Protein AF-A0A258AGY2-F1 (afdb_monomer)

Sequence (203 aa):
MNRKLSIAAITLGALAILGELCGILIPTVSWFFDNGRTFGWTSSILLIVGGILGLRFLPREIRWTPVTLQRFRRFRSIGRGWWSFRILLVLIALAMLDQALVGKRALLVRCDGKTYFPAFSQKRYQAQDFGLAGEQEANYRELKQRLSKEKRGFVWMPLVPWDPVLDTDSLQSITLEHRGGVWFKPGNAESYSGRAQKSYADL

pLDDT: mean 81.16, std 8.66, range [36.91, 95.94]

Foldseek 3Di:
DLLVVLVVLLVLLVVLVVLVVVQWAPLLSCVQPVVHDVSNNVVSVVSNVVSVVSVVPPDPDDPDDVVNVVVVVVCVVPVVNVVVVVVVVVVVVVVSCCLQAAEQFFCWDQFQNDIDGCSTGNDQDACVNRPHDDRDRHRLVVVQVVCVVVVRTHTHAHNHNHDPPDPDDPPPDQDWDDDPNFTHGVPDPDTDDDDDDDDPPDD

Mean predicted aligned error: 11.3 Å

Structure (mmCIF, N/CA/C/O backbone):
data_AF-A0A258AGY2-F1
#
_entry.id   AF-A0A258AGY2-F1
#
loop_
_atom_site.group_PDB
_atom_site.id
_atom_site.type_symbol
_atom_site.label_atom_id
_atom_site.label_alt_id
_atom_site.label_comp_id
_atom_site.label_asym_id
_atom_site.label_entity_id
_atom_site.label_seq_id
_atom_site.pdbx_PDB_ins_code
_atom_site.Cartn_x
_atom_site.Cartn_y
_atom_site.Cartn_z
_atom_site.occupancy
_atom_site.B_iso_or_equiv
_atom_site.auth_seq_id
_atom_site.auth_comp_id
_atom_site.auth_asym_id
_atom_site.auth_atom_id
_atom_site.pdbx_PDB_model_num
ATOM 1 N N . MET A 1 1 ? 10.434 -6.117 -26.932 1.00 62.94 1 MET A N 1
ATOM 2 C CA . MET A 1 1 ? 10.351 -5.435 -25.615 1.00 62.94 1 MET A CA 1
ATOM 3 C C . MET A 1 1 ? 9.215 -4.421 -25.568 1.00 62.94 1 MET A C 1
ATOM 5 O O . MET A 1 1 ? 8.432 -4.488 -24.635 1.00 62.94 1 MET A O 1
ATOM 9 N N . ASN A 1 2 ? 9.036 -3.598 -26.608 1.00 65.19 2 ASN A N 1
ATOM 10 C CA . ASN A 1 2 ? 7.897 -2.674 -26.737 1.00 65.19 2 ASN A CA 1
ATOM 11 C C . ASN A 1 2 ? 6.532 -3.342 -26.580 1.00 65.19 2 ASN A C 1
ATOM 13 O O . ASN A 1 2 ? 5.710 -2.859 -25.819 1.00 65.19 2 ASN A O 1
ATOM 17 N N . ARG A 1 3 ? 6.321 -4.521 -27.181 1.00 74.38 3 ARG A N 1
ATOM 18 C CA . ARG A 1 3 ? 5.065 -5.261 -26.979 1.00 74.38 3 ARG A CA 1
ATOM 19 C C . ARG A 1 3 ? 4.821 -5.661 -25.528 1.00 74.38 3 ARG A C 1
ATOM 21 O O . ARG A 1 3 ? 3.683 -5.630 -25.101 1.00 74.38 3 ARG A O 1
ATOM 28 N N . LYS A 1 4 ? 5.868 -5.992 -24.763 1.00 79.75 4 LYS A N 1
ATOM 29 C CA . LYS A 1 4 ? 5.726 -6.299 -23.330 1.00 79.75 4 LYS A CA 1
ATOM 30 C C . LYS A 1 4 ? 5.317 -5.054 -22.543 1.00 79.75 4 LYS A C 1
ATOM 32 O O . LYS A 1 4 ? 4.553 -5.177 -21.603 1.00 79.75 4 LYS A O 1
ATOM 37 N N . LEU A 1 5 ? 5.786 -3.879 -22.962 1.00 79.81 5 LEU A N 1
ATOM 38 C CA . LEU A 1 5 ? 5.451 -2.595 -22.350 1.00 79.81 5 LEU A CA 1
ATOM 39 C C . LEU A 1 5 ? 4.019 -2.159 -22.703 1.00 79.81 5 LEU A C 1
ATOM 41 O O . LEU A 1 5 ? 3.272 -1.761 -21.819 1.00 79.81 5 LEU A O 1
ATOM 45 N N . SER A 1 6 ? 3.593 -2.339 -23.957 1.00 78.81 6 SER A N 1
ATOM 46 C CA . SER A 1 6 ? 2.198 -2.130 -24.370 1.00 78.81 6 SER A CA 1
ATOM 47 C C . SER A 1 6 ? 1.243 -3.130 -23.713 1.00 78.81 6 SER A C 1
ATOM 49 O O . SER A 1 6 ? 0.182 -2.730 -23.254 1.00 78.81 6 SER A O 1
ATOM 51 N N . ILE A 1 7 ? 1.625 -4.409 -23.606 1.00 83.56 7 ILE A N 1
ATOM 52 C CA . ILE A 1 7 ? 0.855 -5.415 -22.859 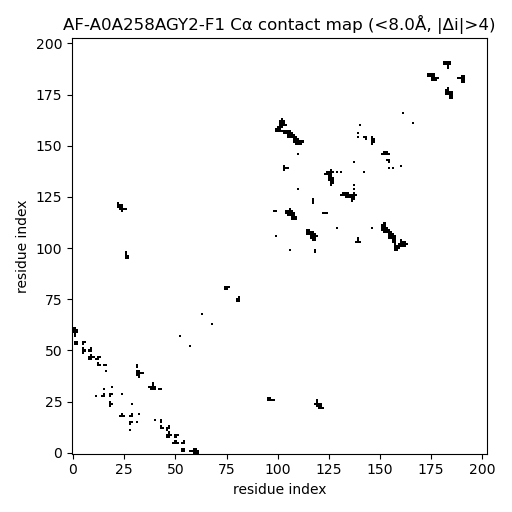1.00 83.56 7 ILE A CA 1
ATOM 53 C C . ILE A 1 7 ? 0.782 -5.017 -21.386 1.00 83.56 7 ILE A C 1
ATOM 55 O O . ILE A 1 7 ? -0.312 -5.019 -20.849 1.00 83.56 7 ILE A O 1
ATOM 59 N N . ALA A 1 8 ? 1.892 -4.603 -20.763 1.00 83.94 8 ALA A N 1
ATOM 60 C CA . ALA A 1 8 ? 1.902 -4.141 -19.375 1.00 83.94 8 ALA A CA 1
ATOM 61 C C . ALA A 1 8 ? 0.957 -2.947 -19.154 1.00 83.94 8 ALA A C 1
ATOM 63 O O . ALA A 1 8 ? 0.206 -2.936 -18.182 1.00 83.94 8 ALA A O 1
ATOM 64 N N . ALA A 1 9 ? 0.940 -1.978 -20.075 1.00 81.69 9 ALA A N 1
ATOM 65 C CA . ALA A 1 9 ? 0.031 -0.834 -20.023 1.00 81.69 9 ALA A CA 1
ATOM 66 C C . ALA A 1 9 ? -1.445 -1.249 -20.169 1.00 81.69 9 ALA A C 1
ATOM 68 O O . ALA A 1 9 ? -2.282 -0.802 -19.388 1.00 81.69 9 ALA A O 1
ATOM 69 N N . ILE A 1 10 ? -1.759 -2.149 -21.111 1.00 84.38 10 ILE A N 1
ATOM 70 C CA . ILE A 1 10 ? -3.119 -2.690 -21.281 1.00 84.38 10 ILE A CA 1
ATOM 71 C C . ILE A 1 10 ? -3.534 -3.481 -20.042 1.00 84.38 10 ILE A C 1
ATOM 73 O O . ILE A 1 10 ? -4.640 -3.293 -19.549 1.00 84.38 10 ILE A O 1
ATOM 77 N N . THR A 1 11 ? -2.658 -4.340 -19.513 1.00 84.31 11 THR A N 1
ATOM 78 C CA . THR A 1 11 ? -2.951 -5.112 -18.302 1.00 84.31 11 THR A CA 1
ATOM 79 C C . THR A 1 11 ? -3.154 -4.200 -17.106 1.00 84.31 11 THR A C 1
ATOM 81 O O . THR A 1 11 ? -4.063 -4.452 -16.334 1.00 84.31 11 THR A O 1
ATOM 84 N N . LEU A 1 12 ? -2.371 -3.124 -16.971 1.00 83.69 12 LEU A N 1
ATOM 85 C CA . LEU A 1 12 ? -2.517 -2.163 -15.880 1.00 83.69 12 LEU A CA 1
ATOM 86 C C . LEU A 1 12 ? -3.853 -1.412 -15.974 1.00 83.69 12 LEU A C 1
ATOM 88 O O . LEU A 1 12 ? -4.569 -1.334 -14.982 1.00 83.69 12 LEU A O 1
ATOM 92 N N . GLY A 1 13 ? -4.223 -0.925 -17.164 1.00 79.56 13 GLY A N 1
ATOM 93 C CA . GLY A 1 13 ? -5.512 -0.259 -17.381 1.00 79.56 13 GLY A CA 1
ATOM 94 C C . GLY A 1 13 ? -6.711 -1.199 -17.204 1.00 79.56 13 GLY A C 1
ATOM 95 O O . GLY A 1 13 ? -7.708 -0.824 -16.595 1.00 79.56 13 GLY A O 1
ATOM 96 N N . ALA A 1 14 ? -6.608 -2.448 -17.668 1.00 81.69 14 ALA A N 1
ATOM 97 C CA . ALA A 1 14 ? -7.645 -3.457 -17.462 1.00 81.69 14 ALA A CA 1
ATOM 98 C C . ALA A 1 14 ? -7.779 -3.843 -15.980 1.00 81.69 14 ALA A C 1
ATOM 100 O O . ALA A 1 14 ? -8.895 -3.951 -15.477 1.00 81.69 14 ALA A O 1
ATOM 101 N N . LEU A 1 15 ? -6.657 -4.001 -15.269 1.00 81.12 15 LEU A N 1
ATOM 102 C CA . LEU A 1 15 ? -6.640 -4.269 -13.830 1.00 81.12 15 LEU A CA 1
ATOM 103 C C . LEU A 1 15 ? -7.254 -3.105 -13.040 1.00 81.12 15 LEU A C 1
ATOM 105 O O . LEU A 1 15 ? -7.940 -3.350 -12.055 1.00 81.12 15 LEU A O 1
ATOM 109 N N . ALA A 1 16 ? -7.060 -1.861 -13.487 1.00 76.19 16 ALA A N 1
ATOM 110 C CA . ALA A 1 16 ? -7.667 -0.679 -12.878 1.00 76.19 16 ALA A CA 1
ATOM 111 C C . ALA A 1 16 ? -9.192 -0.686 -12.980 1.00 76.19 16 ALA A C 1
ATOM 113 O O . ALA A 1 16 ? -9.882 -0.522 -11.977 1.00 76.19 16 ALA A O 1
ATOM 114 N N . ILE A 1 17 ? -9.714 -0.963 -14.175 1.00 78.44 17 ILE A N 1
ATOM 115 C CA . ILE A 1 17 ? -11.158 -1.065 -14.409 1.00 78.44 17 ILE A CA 1
ATOM 116 C C . ILE A 1 17 ? -11.756 -2.245 -13.634 1.00 78.44 17 ILE A C 1
ATOM 118 O O . ILE A 1 17 ? -12.815 -2.110 -13.027 1.00 78.44 17 ILE A O 1
ATOM 122 N N . LEU A 1 18 ? -11.079 -3.396 -13.620 1.00 78.62 18 LEU A N 1
ATOM 123 C CA . LEU A 1 18 ? -11.523 -4.563 -12.854 1.00 78.62 18 LEU A CA 1
ATOM 124 C C . LEU A 1 18 ? -11.495 -4.309 -11.343 1.00 78.62 18 LEU A C 1
ATOM 126 O O . LEU A 1 18 ? -12.419 -4.723 -10.653 1.00 78.62 18 LEU A O 1
ATOM 130 N N . GLY A 1 19 ? -10.478 -3.610 -10.834 1.00 71.19 19 GLY A N 1
ATOM 131 C CA . GLY A 1 19 ? -10.385 -3.222 -9.425 1.00 71.19 19 GLY A CA 1
ATOM 132 C C . GLY A 1 19 ? -11.564 -2.353 -8.994 1.00 71.19 19 GLY A C 1
ATOM 133 O O . GLY A 1 19 ? -12.219 -2.665 -8.001 1.00 71.19 19 GLY A O 1
ATOM 134 N N . GLU A 1 20 ? -11.903 -1.341 -9.796 1.00 72.62 20 GLU A N 1
ATOM 135 C CA . GLU A 1 20 ? -13.078 -0.487 -9.582 1.00 72.62 20 GLU A CA 1
ATOM 136 C C . GLU A 1 20 ? -14.388 -1.296 -9.623 1.00 72.62 20 GLU A C 1
ATOM 138 O O . GLU A 1 20 ? -15.230 -1.174 -8.735 1.00 72.62 20 GLU A O 1
ATOM 143 N N . LEU A 1 21 ? -14.563 -2.173 -10.620 1.00 71.06 21 LEU A N 1
ATOM 144 C CA . LEU A 1 21 ? -15.780 -2.986 -10.763 1.00 71.06 21 LEU A CA 1
ATOM 145 C C . LEU A 1 21 ? -15.951 -4.010 -9.634 1.00 71.06 21 LEU A C 1
ATOM 147 O O . LEU A 1 21 ? -17.074 -4.280 -9.211 1.00 71.06 21 LEU A O 1
ATOM 151 N N . CYS A 1 22 ? -14.852 -4.573 -9.132 1.00 67.88 22 CYS A N 1
ATOM 152 C CA . CYS A 1 22 ? -14.864 -5.480 -7.988 1.00 67.88 22 CYS A CA 1
ATOM 153 C C . CYS A 1 22 ? -14.905 -4.743 -6.637 1.00 67.88 22 CYS A C 1
ATOM 155 O O . CYS A 1 22 ? -15.064 -5.396 -5.606 1.00 67.88 22 CYS A O 1
ATOM 157 N N . GLY A 1 23 ? -14.771 -3.410 -6.617 1.00 64.69 23 GLY A N 1
ATOM 158 C CA . GLY A 1 23 ? -14.705 -2.603 -5.394 1.00 64.69 23 GLY A CA 1
ATOM 159 C C . GLY A 1 23 ? -13.440 -2.843 -4.560 1.00 64.69 23 GLY A C 1
ATOM 160 O O . GLY A 1 23 ? -13.441 -2.572 -3.355 1.00 64.69 23 GLY A O 1
ATOM 161 N N . ILE A 1 24 ? -12.384 -3.372 -5.188 1.00 69.25 24 ILE A N 1
ATOM 162 C CA . ILE A 1 24 ? -11.113 -3.713 -4.548 1.00 69.25 24 ILE A CA 1
ATOM 163 C C . ILE A 1 24 ? -10.117 -2.570 -4.791 1.00 69.25 24 ILE A C 1
ATOM 165 O O . ILE A 1 24 ? -9.687 -2.345 -5.922 1.00 69.25 24 ILE A O 1
ATOM 169 N N . LEU A 1 25 ? -9.698 -1.873 -3.731 1.00 65.56 25 LEU A N 1
ATOM 170 C CA . LEU A 1 25 ? -8.524 -1.001 -3.772 1.00 65.56 25 LEU A CA 1
ATOM 171 C C . LEU A 1 25 ? -7.267 -1.857 -3.845 1.00 65.56 25 LEU A C 1
ATOM 173 O O . LEU A 1 25 ? -6.819 -2.425 -2.850 1.00 65.56 25 LEU A O 1
ATOM 177 N N . ILE A 1 26 ? -6.662 -1.896 -5.025 1.00 68.00 26 ILE A N 1
ATOM 178 C CA . ILE A 1 26 ? -5.259 -2.268 -5.162 1.00 68.00 26 ILE A CA 1
ATOM 179 C C . ILE A 1 26 ? -4.449 -0.977 -4.959 1.00 68.00 26 ILE A C 1
ATOM 181 O O . ILE A 1 26 ? -4.628 -0.068 -5.769 1.00 68.00 26 ILE A O 1
ATOM 185 N N . PRO A 1 27 ? -3.548 -0.889 -3.961 1.00 64.38 27 PRO A N 1
ATOM 186 C CA . PRO A 1 27 ? -2.922 0.373 -3.531 1.00 64.38 27 PRO A CA 1
ATOM 187 C C . PRO A 1 27 ? -2.300 1.207 -4.659 1.00 64.38 27 PRO A C 1
ATOM 189 O O . PRO A 1 27 ? -2.444 2.421 -4.726 1.00 64.38 27 PRO A O 1
ATOM 192 N N . THR A 1 28 ? -1.637 0.548 -5.611 1.00 67.31 28 THR A N 1
ATOM 193 C CA . THR A 1 28 ? -0.970 1.225 -6.735 1.00 67.31 28 THR A CA 1
ATOM 194 C C . THR A 1 28 ? -1.937 1.676 -7.835 1.00 67.31 28 THR A C 1
ATOM 196 O O . THR A 1 28 ? -1.627 2.571 -8.616 1.00 67.31 28 THR A O 1
ATOM 199 N N . VAL A 1 29 ? -3.096 1.030 -7.947 1.00 68.06 29 VAL A N 1
ATOM 200 C CA . VAL A 1 29 ? -4.015 1.201 -9.080 1.00 68.06 29 VAL A CA 1
ATOM 201 C C . VAL A 1 29 ? -5.229 2.047 -8.697 1.00 68.06 29 VAL A C 1
ATOM 203 O O . VAL A 1 29 ? -5.801 2.728 -9.546 1.00 68.06 29 VAL A O 1
ATOM 206 N N . SER A 1 30 ? -5.579 2.083 -7.411 1.00 68.19 30 SER A N 1
ATOM 207 C CA . SER A 1 30 ? -6.652 2.920 -6.872 1.00 68.19 30 SER A CA 1
ATOM 208 C C . SER A 1 30 ? -6.377 4.415 -6.997 1.00 68.19 30 SER A C 1
ATOM 210 O O . SER A 1 30 ? -7.330 5.181 -7.085 1.00 68.19 30 SER A O 1
ATOM 212 N N . TRP A 1 31 ? -5.109 4.833 -7.111 1.00 70.12 31 TRP A N 1
ATOM 213 C CA . TRP A 1 31 ? -4.733 6.244 -7.271 1.00 70.12 31 TRP A CA 1
ATOM 214 C C . TRP A 1 31 ? -5.461 6.938 -8.438 1.00 70.12 31 TRP A C 1
ATOM 216 O O . TRP A 1 31 ? -5.805 8.121 -8.358 1.00 70.12 31 TRP A O 1
ATOM 226 N N . PHE A 1 32 ? -5.757 6.193 -9.513 1.00 69.06 32 PHE A N 1
ATOM 227 C CA . PHE A 1 32 ? -6.538 6.697 -10.645 1.00 69.06 32 PHE A CA 1
ATOM 228 C C . PHE A 1 32 ? -7.964 7.098 -10.247 1.00 69.06 32 PHE A C 1
ATOM 230 O O . PHE A 1 32 ? -8.496 8.069 -10.777 1.00 69.06 32 PHE A O 1
ATOM 237 N N . PHE A 1 33 ? -8.575 6.380 -9.310 1.00 75.00 33 PHE A N 1
ATOM 238 C CA . PHE A 1 33 ? -9.961 6.583 -8.891 1.00 75.00 33 PHE A CA 1
ATOM 239 C C . PHE A 1 33 ? -10.088 7.426 -7.614 1.00 75.00 33 PHE A C 1
ATOM 241 O O . PHE A 1 33 ? -11.124 8.064 -7.428 1.00 75.00 33 PHE A O 1
ATOM 248 N N . ASP A 1 34 ? -9.030 7.537 -6.802 1.00 71.00 34 ASP A N 1
ATOM 249 C CA . ASP A 1 34 ? -8.989 8.417 -5.620 1.00 71.00 34 ASP A CA 1
ATOM 250 C C . ASP A 1 34 ? -9.156 9.903 -5.985 1.00 71.00 34 ASP A C 1
ATOM 252 O O . ASP A 1 34 ? -9.773 10.667 -5.246 1.00 71.00 34 ASP A O 1
ATOM 256 N N . ASN A 1 35 ? -8.661 10.312 -7.159 1.00 76.06 35 ASN A N 1
ATOM 257 C CA . ASN A 1 35 ? -8.792 11.682 -7.675 1.00 76.06 35 ASN A CA 1
ATOM 258 C C . ASN A 1 35 ? -10.164 11.972 -8.317 1.00 76.06 35 AS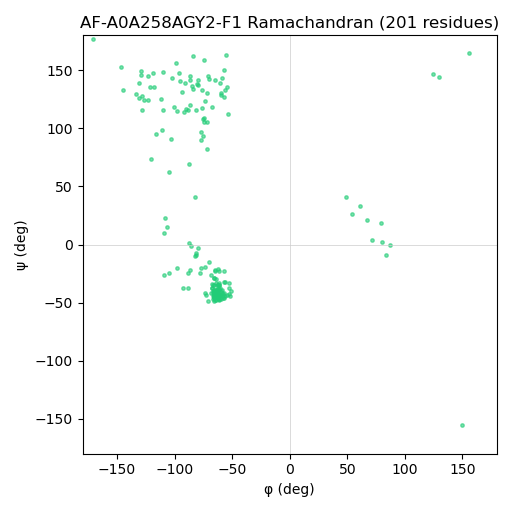N A C 1
ATOM 260 O O . ASN A 1 35 ? -10.425 13.093 -8.752 1.00 76.06 35 ASN A O 1
ATOM 264 N N . GLY A 1 36 ? -11.043 10.971 -8.393 1.00 78.56 36 GLY A N 1
ATOM 265 C CA . GLY A 1 36 ? -12.392 11.101 -8.928 1.00 78.56 36 GLY A CA 1
ATOM 266 C C . GLY A 1 36 ? -12.723 10.036 -9.967 1.00 78.56 36 GLY A C 1
ATOM 267 O O . GLY A 1 36 ? -11.907 9.653 -10.806 1.00 78.56 36 GLY A O 1
ATOM 268 N N . ARG A 1 37 ? -13.984 9.594 -9.954 1.00 80.00 37 ARG A N 1
ATOM 269 C CA . ARG A 1 37 ? -14.471 8.504 -10.808 1.00 80.00 37 ARG A CA 1
ATOM 270 C C . ARG A 1 37 ? -14.277 8.798 -12.298 1.00 80.00 37 ARG A C 1
ATOM 272 O O . ARG A 1 37 ? -13.777 7.957 -13.034 1.00 80.00 37 ARG A O 1
ATOM 279 N N . THR A 1 38 ? -14.618 10.001 -12.753 1.00 82.69 38 THR A N 1
ATOM 280 C CA . THR A 1 38 ? -14.459 10.405 -14.162 1.00 82.69 38 THR A CA 1
ATOM 281 C C . THR A 1 38 ? -12.993 10.404 -14.598 1.00 82.69 38 THR A C 1
ATOM 283 O O . THR A 1 38 ? -12.675 9.930 -15.690 1.00 82.69 38 THR A O 1
ATOM 286 N N . PHE A 1 39 ? -12.089 10.863 -13.731 1.00 85.12 39 PHE A N 1
ATOM 287 C CA . PHE A 1 39 ? -10.650 10.861 -13.983 1.00 85.12 39 PHE A CA 1
ATOM 288 C C . PHE A 1 39 ? -10.091 9.433 -14.077 1.00 85.12 39 PHE A C 1
ATOM 290 O O . PHE A 1 39 ? -9.363 9.111 -15.018 1.00 85.12 39 PHE A O 1
ATOM 297 N N . GLY A 1 40 ? -10.494 8.541 -13.171 1.00 83.81 40 GLY A N 1
ATOM 298 C CA . GLY A 1 40 ? -10.052 7.146 -13.191 1.00 83.81 40 GLY A CA 1
ATOM 299 C C . GLY A 1 40 ? -10.488 6.389 -14.444 1.00 83.81 40 GLY A C 1
ATOM 300 O O . GLY A 1 40 ? -9.681 5.704 -15.076 1.00 83.81 40 GLY A O 1
ATOM 301 N N . TRP A 1 41 ? -11.735 6.581 -14.879 1.00 84.19 41 TRP A N 1
ATOM 302 C CA . TRP A 1 41 ? -12.236 5.971 -16.114 1.00 84.19 41 TRP A CA 1
ATOM 303 C C . TRP A 1 41 ? -11.538 6.522 -17.361 1.00 84.19 41 TRP A C 1
ATOM 305 O O . TRP A 1 41 ? -11.089 5.750 -18.208 1.00 84.19 41 TRP A O 1
ATOM 315 N N . THR A 1 42 ? -11.404 7.845 -17.471 1.00 87.81 42 THR A N 1
ATOM 316 C CA . THR A 1 42 ? -10.767 8.488 -18.635 1.00 87.81 42 THR A CA 1
ATOM 317 C C . THR A 1 42 ? -9.295 8.107 -18.778 1.00 87.81 42 THR A C 1
ATOM 319 O O . THR A 1 42 ? -8.866 7.735 -19.870 1.00 87.81 42 THR A O 1
ATOM 322 N N . SER A 1 43 ? -8.532 8.118 -17.685 1.00 85.62 43 SER A N 1
ATOM 323 C CA . SER A 1 43 ? -7.123 7.701 -17.671 1.00 85.62 43 SER A CA 1
ATOM 324 C C . SER A 1 43 ? -6.938 6.206 -17.965 1.00 85.62 43 SER A C 1
ATOM 326 O O . SER A 1 43 ? -6.058 5.846 -18.749 1.00 85.62 43 SER A O 1
ATOM 328 N N . SER A 1 44 ? -7.795 5.335 -17.419 1.00 84.88 44 SER A N 1
ATOM 329 C CA . SER A 1 44 ? -7.743 3.887 -17.675 1.00 84.88 44 SER A CA 1
ATOM 330 C C . SER A 1 44 ? -8.055 3.550 -19.134 1.00 84.88 44 SER A C 1
ATOM 332 O O . SER A 1 44 ? -7.344 2.758 -19.758 1.00 84.88 44 SER A O 1
ATOM 334 N N . ILE A 1 45 ? -9.075 4.191 -19.716 1.00 89.12 45 ILE A N 1
ATOM 335 C CA . ILE A 1 45 ? -9.408 4.040 -21.139 1.00 89.12 45 IL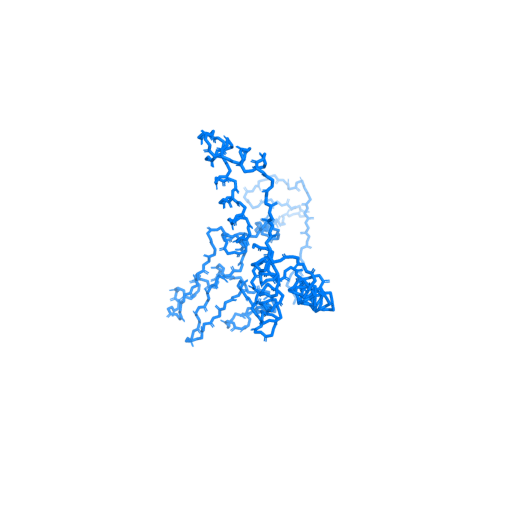E A CA 1
ATOM 336 C C . ILE A 1 45 ? -8.259 4.563 -22.006 1.00 89.12 45 ILE A C 1
ATOM 338 O O . ILE A 1 45 ? -7.855 3.888 -22.951 1.00 89.12 45 ILE A O 1
ATOM 342 N N . LEU A 1 46 ? -7.682 5.717 -21.663 1.00 91.38 46 LEU A N 1
ATOM 343 C CA . LEU A 1 46 ? -6.544 6.290 -22.382 1.00 91.38 46 LEU A CA 1
ATOM 344 C C . LEU A 1 46 ? -5.316 5.368 -22.349 1.00 91.38 46 LEU A C 1
ATOM 346 O O . LEU A 1 46 ? -4.657 5.198 -23.375 1.00 91.38 46 LEU A O 1
ATOM 350 N N . LEU A 1 47 ? -5.043 4.710 -21.219 1.00 87.62 47 LEU A N 1
ATOM 351 C CA . LEU A 1 47 ? -3.979 3.709 -21.095 1.00 87.62 47 LEU A CA 1
ATOM 352 C C . LEU A 1 47 ? -4.218 2.486 -21.984 1.00 87.62 47 LEU A C 1
ATOM 354 O O . LEU A 1 47 ? -3.296 2.033 -22.665 1.00 87.62 47 LEU A O 1
ATOM 358 N N . ILE A 1 48 ? -5.445 1.963 -22.015 1.00 87.88 48 ILE A N 1
ATOM 359 C CA . ILE A 1 48 ? -5.800 0.810 -22.852 1.00 87.88 48 ILE A CA 1
ATOM 360 C C . ILE A 1 48 ? -5.701 1.179 -24.334 1.00 87.88 48 ILE A C 1
ATOM 362 O O . ILE A 1 48 ? -5.050 0.470 -25.101 1.00 87.88 48 ILE A O 1
ATOM 366 N N . VAL A 1 49 ? -6.291 2.306 -24.738 1.00 90.12 49 VAL A N 1
ATOM 367 C CA . VAL A 1 49 ? -6.263 2.791 -26.125 1.00 90.12 49 VAL A CA 1
ATOM 368 C C . VAL A 1 49 ? -4.830 3.084 -26.564 1.00 90.12 49 VAL A C 1
ATOM 370 O O . VAL A 1 49 ? -4.410 2.618 -27.621 1.00 90.12 49 VAL A O 1
ATOM 373 N N . GLY A 1 50 ? -4.042 3.770 -25.733 1.00 86.31 50 GLY A N 1
ATOM 374 C CA . GLY A 1 50 ? -2.622 4.022 -25.980 1.00 86.31 50 GLY A CA 1
ATOM 375 C C . GLY A 1 50 ? -1.799 2.734 -26.064 1.00 86.31 50 GLY A C 1
ATOM 376 O O . GLY A 1 50 ? -0.935 2.605 -26.930 1.00 86.31 50 GLY A O 1
ATOM 377 N N . GLY A 1 51 ? -2.104 1.736 -25.232 1.00 83.62 51 GLY A N 1
ATOM 378 C CA . GLY A 1 51 ? -1.487 0.414 -25.287 1.00 83.62 51 GLY A CA 1
ATOM 379 C C . GLY A 1 51 ? -1.820 -0.353 -26.572 1.00 83.62 51 GLY A C 1
ATOM 380 O O . GLY A 1 51 ? -0.919 -0.909 -27.203 1.00 83.62 51 GLY A O 1
ATOM 381 N N . ILE A 1 52 ? -3.083 -0.338 -27.012 1.00 86.19 52 ILE A N 1
ATOM 382 C CA . ILE A 1 52 ? -3.537 -0.964 -28.267 1.00 86.19 52 ILE A CA 1
ATOM 383 C C . ILE A 1 52 ? -2.916 -0.259 -29.478 1.00 86.19 52 ILE A C 1
ATOM 385 O O . ILE A 1 52 ? -2.384 -0.917 -30.376 1.00 86.19 52 ILE A O 1
ATOM 389 N N . LEU A 1 53 ? -2.920 1.077 -29.488 1.00 86.44 53 LEU A N 1
ATOM 390 C CA . LEU A 1 53 ? -2.235 1.877 -30.503 1.00 86.44 53 LEU A CA 1
ATOM 391 C C . LEU A 1 53 ? -0.738 1.577 -30.511 1.00 86.44 53 LEU A C 1
ATOM 393 O O . LEU A 1 53 ? -0.159 1.404 -31.579 1.00 86.44 53 LEU A O 1
ATOM 397 N N . GLY A 1 54 ? -0.121 1.409 -29.343 1.00 80.31 54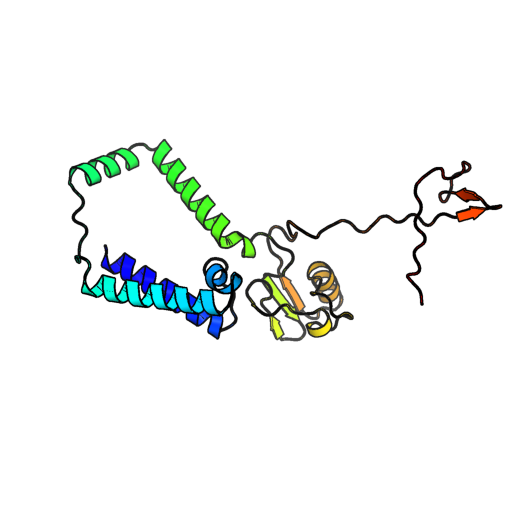 GLY A N 1
ATOM 398 C CA . GLY A 1 54 ? 1.274 1.006 -29.231 1.00 80.31 54 GLY A CA 1
ATOM 399 C C . GLY A 1 54 ? 1.546 -0.381 -29.811 1.00 80.31 54 GLY A C 1
ATOM 400 O O . GLY A 1 54 ? 2.537 -0.565 -30.509 1.00 80.31 54 GLY A O 1
ATOM 401 N N . LEU A 1 55 ? 0.645 -1.351 -29.641 1.00 82.56 55 LEU A N 1
ATOM 402 C CA . LEU A 1 55 ? 0.782 -2.655 -30.302 1.00 82.56 55 LEU A CA 1
ATOM 403 C C . LEU A 1 55 ? 0.716 -2.560 -31.834 1.00 82.56 55 LEU A C 1
ATOM 405 O O . LEU A 1 55 ? 1.329 -3.393 -32.512 1.00 82.56 55 LEU A O 1
ATOM 409 N N . ARG A 1 56 ? -0.023 -1.574 -32.358 1.00 82.06 56 ARG A N 1
ATOM 410 C CA . ARG A 1 56 ? -0.251 -1.369 -33.793 1.00 82.06 56 ARG A CA 1
ATOM 411 C C . ARG A 1 56 ? 0.820 -0.503 -34.461 1.00 82.06 56 ARG A C 1
ATOM 413 O O . ARG A 1 56 ? 1.197 -0.802 -35.588 1.00 82.06 56 ARG A O 1
ATOM 420 N N . PHE A 1 57 ? 1.314 0.526 -33.776 1.00 80.06 57 PHE A N 1
ATOM 421 C CA . PHE A 1 57 ? 2.214 1.536 -34.339 1.00 80.06 57 PHE A CA 1
ATOM 422 C C . PHE A 1 57 ? 3.660 1.459 -33.827 1.00 80.06 57 PHE A C 1
ATOM 424 O O . PHE A 1 57 ? 4.561 1.865 -34.559 1.00 80.06 57 PHE A O 1
ATOM 431 N N . LEU A 1 58 ? 3.937 0.938 -32.620 1.00 76.00 58 LEU A N 1
ATOM 432 C CA . LEU A 1 58 ? 5.323 0.871 -32.133 1.00 76.00 58 LEU A CA 1
ATOM 433 C C . LEU A 1 58 ? 6.088 -0.318 -32.746 1.00 76.00 58 LEU A C 1
ATOM 435 O O . LEU A 1 58 ? 5.559 -1.432 -32.846 1.00 76.00 58 LEU A O 1
ATOM 439 N N . PRO A 1 59 ? 7.381 -0.132 -33.079 1.00 71.62 59 PRO A N 1
ATOM 440 C CA . PRO A 1 59 ? 8.218 -1.203 -33.602 1.00 71.62 59 PRO A CA 1
ATOM 441 C C . PRO A 1 59 ? 8.335 -2.353 -32.592 1.00 71.62 59 PRO A C 1
ATOM 443 O O . PRO A 1 59 ? 8.495 -2.146 -31.387 1.00 71.62 59 PRO A O 1
ATOM 446 N N . ARG A 1 60 ? 8.270 -3.595 -33.090 1.00 64.69 60 ARG A N 1
ATOM 447 C CA . ARG A 1 60 ? 8.221 -4.838 -32.287 1.00 64.69 60 ARG A CA 1
ATOM 448 C C . ARG A 1 60 ? 9.409 -4.985 -31.320 1.00 64.69 60 ARG A C 1
ATOM 450 O O . ARG A 1 60 ? 9.259 -5.513 -30.208 1.00 64.69 60 ARG A O 1
ATOM 457 N N . GLU A 1 61 ? 10.576 -4.478 -31.711 1.00 67.88 61 GLU A N 1
ATOM 458 C CA . GLU A 1 61 ? 11.844 -4.658 -31.008 1.00 67.88 61 GLU A CA 1
ATOM 459 C C . GLU A 1 61 ? 12.573 -3.327 -30.814 1.00 67.88 61 GLU A C 1
ATOM 461 O O . GLU A 1 61 ? 12.839 -2.605 -31.771 1.00 67.88 61 GLU A O 1
ATOM 466 N N . ILE A 1 62 ? 12.925 -3.021 -29.560 1.00 69.56 62 ILE A N 1
ATOM 467 C CA . ILE A 1 62 ? 13.907 -1.974 -29.264 1.00 69.56 62 ILE A CA 1
ATOM 468 C C . ILE A 1 62 ? 15.260 -2.574 -29.620 1.00 69.56 62 ILE A C 1
ATOM 470 O O . ILE A 1 62 ? 15.771 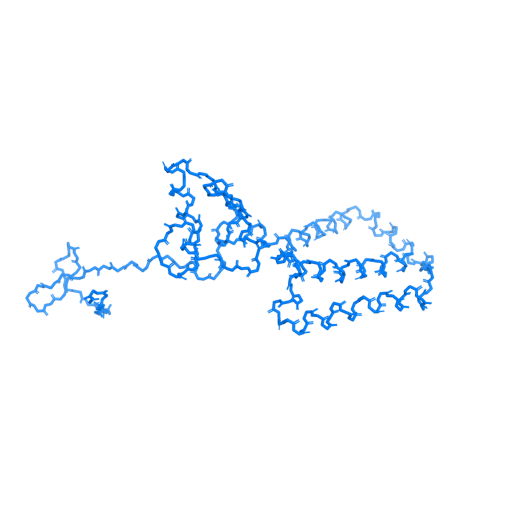-3.426 -28.888 1.00 69.56 62 ILE A O 1
ATOM 474 N N . ARG A 1 63 ? 15.836 -2.141 -30.739 1.00 75.88 63 ARG A N 1
ATOM 475 C CA . ARG A 1 63 ? 17.244 -2.400 -31.032 1.00 75.88 63 ARG A CA 1
ATOM 476 C C . ARG A 1 63 ? 18.071 -1.463 -30.165 1.00 75.88 63 ARG A C 1
ATOM 478 O O . ARG A 1 63 ? 18.294 -0.310 -30.518 1.00 75.88 63 ARG A O 1
ATOM 485 N N . TRP A 1 64 ? 18.476 -1.945 -28.995 1.00 79.56 64 TRP A N 1
ATOM 486 C CA . TRP A 1 64 ? 19.435 -1.215 -28.176 1.00 79.56 64 TRP A CA 1
ATOM 487 C C . TRP A 1 64 ? 20.718 -1.036 -28.968 1.00 79.56 64 TRP A C 1
ATOM 489 O O . TRP A 1 64 ? 21.256 -2.001 -29.513 1.00 79.56 64 TRP A O 1
ATOM 499 N N . THR A 1 65 ? 21.221 0.193 -29.016 1.00 86.88 65 THR A N 1
ATOM 500 C CA . THR A 1 65 ? 22.530 0.439 -29.609 1.00 86.88 65 THR A CA 1
ATOM 501 C C . THR A 1 65 ? 23.586 -0.377 -28.854 1.00 86.88 65 THR A C 1
ATOM 503 O O . THR A 1 65 ? 23.492 -0.521 -27.626 1.00 86.88 65 THR A O 1
ATOM 506 N N . PRO A 1 66 ? 24.606 -0.914 -29.547 1.00 88.81 66 PRO A N 1
ATOM 507 C CA . PRO A 1 66 ? 25.644 -1.734 -28.914 1.00 88.81 66 PRO A CA 1
ATOM 508 C C . PRO A 1 66 ? 26.338 -0.988 -27.763 1.00 88.81 66 PRO A C 1
ATOM 510 O O . PRO A 1 66 ? 26.657 -1.582 -26.733 1.00 88.81 66 PRO A O 1
ATOM 513 N N . VAL A 1 67 ? 26.452 0.338 -27.881 1.00 89.75 67 VAL A N 1
ATOM 514 C CA . VAL A 1 67 ? 26.970 1.231 -26.837 1.00 89.75 67 VAL A CA 1
ATOM 515 C C . VAL A 1 67 ? 26.109 1.192 -25.567 1.00 89.75 67 VAL A C 1
ATOM 517 O O . VAL A 1 67 ? 26.644 1.098 -24.463 1.00 89.75 67 VAL A O 1
ATOM 520 N N . THR A 1 68 ? 24.778 1.219 -25.687 1.00 88.38 68 THR A N 1
ATOM 521 C CA . THR A 1 68 ? 23.869 1.160 -24.527 1.00 88.38 68 THR A CA 1
ATOM 522 C C . THR A 1 68 ? 23.956 -0.189 -23.812 1.00 88.38 68 THR A C 1
ATOM 524 O O . THR A 1 68 ? 24.030 -0.241 -22.584 1.00 88.38 68 THR A O 1
ATOM 527 N N . LEU A 1 69 ? 24.034 -1.285 -24.572 1.00 88.06 69 LEU A N 1
ATOM 528 C CA . LEU A 1 69 ? 24.247 -2.630 -24.026 1.00 88.06 69 LEU A CA 1
ATOM 529 C C . LEU A 1 69 ? 25.575 -2.734 -23.269 1.00 88.06 69 LEU A C 1
ATOM 531 O O . LEU A 1 69 ? 25.618 -3.291 -22.171 1.00 88.06 69 LEU A O 1
ATOM 535 N N . GLN A 1 70 ? 26.650 -2.169 -23.818 1.00 90.44 70 GLN A N 1
ATOM 536 C CA . GLN A 1 70 ? 27.961 -2.165 -23.172 1.00 90.44 70 GLN A CA 1
ATOM 537 C C . GLN A 1 70 ? 27.957 -1.341 -21.877 1.00 90.44 70 GLN A C 1
ATOM 539 O O . GLN A 1 70 ? 28.497 -1.789 -20.865 1.00 90.44 70 GLN A O 1
ATOM 544 N N . ARG A 1 71 ? 27.281 -0.184 -21.865 1.00 90.12 71 ARG A N 1
ATOM 545 C CA . ARG A 1 71 ? 27.084 0.629 -20.653 1.00 90.12 71 ARG A CA 1
ATOM 546 C C . ARG A 1 71 ? 26.307 -0.127 -19.578 1.00 90.12 71 ARG A C 1
ATOM 548 O O . ARG A 1 71 ? 26.718 -0.112 -18.422 1.00 90.12 71 ARG A O 1
ATOM 555 N N . PHE A 1 72 ? 25.244 -0.842 -19.945 1.00 87.50 72 PHE A N 1
ATOM 556 C CA . PHE A 1 72 ? 24.469 -1.639 -18.991 1.00 87.50 72 PHE A CA 1
ATOM 557 C C . PHE A 1 72 ? 25.271 -2.819 -18.424 1.00 87.50 72 PHE A C 1
ATOM 559 O O . PHE A 1 72 ? 25.228 -3.085 -17.223 1.00 87.50 72 PHE A O 1
ATOM 566 N N . ARG A 1 73 ? 26.067 -3.499 -19.262 1.00 88.75 73 ARG A N 1
ATOM 567 C CA . ARG A 1 73 ? 27.003 -4.538 -18.798 1.00 88.75 73 ARG A CA 1
ATOM 568 C C . ARG A 1 73 ? 28.025 -3.964 -17.816 1.00 88.75 73 ARG A C 1
ATOM 570 O O . ARG A 1 73 ? 28.242 -4.565 -16.769 1.00 88.75 73 ARG A O 1
ATOM 577 N N . ARG A 1 74 ? 28.579 -2.780 -18.110 1.00 88.62 74 ARG A N 1
ATOM 578 C CA . ARG A 1 74 ? 29.506 -2.070 -17.215 1.00 88.62 74 ARG A CA 1
ATOM 579 C C . ARG A 1 74 ? 28.838 -1.664 -15.899 1.00 88.62 74 ARG A C 1
ATOM 581 O O . ARG A 1 74 ? 29.438 -1.816 -14.843 1.00 88.62 74 ARG A O 1
ATOM 588 N N . PHE A 1 75 ? 27.586 -1.214 -15.939 1.00 89.69 75 PHE A N 1
ATOM 589 C CA . PHE A 1 75 ? 26.807 -0.923 -14.735 1.00 89.69 75 PHE A CA 1
ATOM 590 C C . PHE A 1 75 ? 26.620 -2.175 -13.869 1.00 89.69 75 PHE A C 1
ATOM 592 O O . PHE A 1 75 ? 26.899 -2.148 -12.674 1.00 89.69 75 PHE A O 1
ATOM 599 N N . ARG A 1 76 ? 26.241 -3.304 -14.480 1.00 87.50 76 ARG A N 1
ATOM 600 C CA . ARG A 1 76 ? 26.071 -4.581 -13.773 1.00 87.50 76 ARG A CA 1
ATOM 601 C C . ARG A 1 76 ? 27.389 -5.143 -13.225 1.00 87.50 76 ARG A C 1
ATOM 603 O O . ARG A 1 76 ? 27.359 -5.827 -12.207 1.00 87.50 76 ARG A O 1
ATOM 610 N N . SER A 1 77 ? 28.530 -4.855 -13.860 1.00 90.50 77 SER A N 1
ATOM 611 C CA . SER A 1 77 ? 29.848 -5.251 -13.340 1.00 90.50 77 SER A CA 1
ATOM 612 C C . SER A 1 77 ? 30.303 -4.426 -12.133 1.00 90.50 77 SER A C 1
ATOM 614 O O . SER A 1 77 ? 31.157 -4.880 -11.378 1.00 90.50 77 SER A O 1
ATOM 616 N N . ILE A 1 78 ? 29.733 -3.235 -11.907 1.00 91.31 78 ILE A N 1
ATOM 617 C CA . ILE A 1 78 ? 29.986 -2.463 -10.685 1.00 91.31 78 ILE A CA 1
ATOM 618 C C . ILE A 1 78 ? 29.162 -3.103 -9.562 1.00 91.31 78 ILE A C 1
ATOM 620 O O . ILE A 1 78 ? 28.011 -2.737 -9.327 1.00 91.31 78 ILE A O 1
ATOM 624 N N . GLY A 1 79 ? 29.754 -4.077 -8.864 1.00 87.75 79 GLY A N 1
ATOM 625 C CA . GLY A 1 79 ? 29.053 -4.890 -7.863 1.00 87.75 79 GLY A CA 1
ATOM 626 C C . GLY A 1 79 ? 28.311 -4.063 -6.806 1.00 87.75 79 GLY A C 1
ATOM 627 O O . GLY A 1 79 ? 27.139 -4.320 -6.542 1.00 87.75 79 GLY A O 1
ATOM 628 N N . ARG A 1 80 ? 28.949 -3.013 -6.265 1.00 89.81 80 ARG A N 1
ATOM 629 C CA . ARG A 1 80 ? 28.332 -2.115 -5.268 1.00 89.81 80 ARG A CA 1
ATOM 630 C C . ARG A 1 80 ? 27.138 -1.338 -5.840 1.00 89.81 80 ARG A C 1
ATOM 632 O O . ARG A 1 80 ? 26.098 -1.268 -5.198 1.00 89.81 80 ARG A O 1
ATOM 639 N N . GLY A 1 81 ? 27.254 -0.834 -7.070 1.00 89.38 81 GLY A N 1
ATOM 640 C CA . GLY A 1 81 ? 26.182 -0.097 -7.748 1.00 89.38 81 GLY A CA 1
ATOM 641 C C . GLY A 1 81 ? 24.981 -0.978 -8.095 1.00 89.38 81 GLY A C 1
ATOM 642 O O . GLY A 1 81 ? 23.836 -0.560 -7.941 1.00 89.38 81 GLY A O 1
ATOM 643 N N . TRP A 1 82 ? 25.226 -2.230 -8.487 1.00 92.00 82 TRP A N 1
ATOM 644 C CA . TRP A 1 82 ? 24.163 -3.197 -8.759 1.00 92.00 82 TRP A CA 1
ATOM 645 C C . TRP A 1 82 ? 23.385 -3.594 -7.496 1.00 92.00 82 TRP A C 1
ATOM 647 O O . TRP A 1 82 ? 22.161 -3.732 -7.545 1.00 92.00 82 TRP A O 1
ATOM 657 N N . TRP A 1 83 ? 24.067 -3.729 -6.353 1.00 94.50 83 TRP A N 1
ATOM 658 C CA . TRP A 1 83 ? 23.409 -3.952 -5.062 1.00 94.50 83 TRP A CA 1
ATOM 659 C C . TRP A 1 83 ? 22.573 -2.750 -4.624 1.00 94.50 83 TRP A C 1
ATOM 661 O O . TRP A 1 83 ? 21.412 -2.938 -4.267 1.00 94.50 83 TRP A O 1
ATOM 671 N N . SER A 1 84 ? 23.099 -1.525 -4.730 1.00 94.31 84 SER A N 1
ATOM 672 C CA . SER A 1 84 ? 22.327 -0.310 -4.431 1.00 94.31 84 SER A CA 1
ATOM 673 C C . SER A 1 84 ? 21.082 -0.193 -5.309 1.00 94.31 84 SER A C 1
ATOM 675 O O . SER A 1 84 ? 20.006 0.107 -4.803 1.00 94.31 84 SER A O 1
ATOM 677 N N . PHE A 1 85 ? 21.193 -0.499 -6.605 1.00 93.94 85 PHE A N 1
ATOM 678 C CA . PHE A 1 85 ? 20.045 -0.515 -7.511 1.00 93.94 85 PHE A CA 1
ATOM 679 C C . PHE A 1 85 ? 18.980 -1.532 -7.088 1.00 93.94 85 PHE A C 1
ATOM 681 O O . PHE A 1 85 ? 17.794 -1.213 -7.088 1.00 93.94 85 PHE A O 1
ATOM 688 N N . ARG A 1 86 ? 19.387 -2.744 -6.686 1.00 94.25 86 ARG A N 1
ATOM 689 C CA . ARG A 1 86 ? 18.455 -3.762 -6.178 1.00 94.25 86 ARG A CA 1
ATOM 690 C C . ARG A 1 86 ? 17.774 -3.330 -4.884 1.00 94.25 86 ARG A C 1
ATOM 692 O O . ARG A 1 86 ? 16.568 -3.505 -4.772 1.00 94.25 86 ARG A O 1
ATOM 699 N N . ILE A 1 87 ? 18.522 -2.768 -3.935 1.00 95.94 87 ILE A N 1
ATOM 700 C CA . ILE A 1 87 ? 17.968 -2.269 -2.669 1.00 95.94 87 ILE A CA 1
ATOM 701 C C . ILE A 1 87 ? 16.956 -1.161 -2.947 1.00 95.94 87 ILE A C 1
ATOM 703 O O . ILE A 1 87 ? 15.842 -1.217 -2.442 1.00 95.94 87 ILE A O 1
ATOM 707 N N . LEU A 1 88 ? 17.310 -0.199 -3.801 1.00 95.44 88 LEU A N 1
ATOM 708 C CA . LEU A 1 88 ? 16.403 0.871 -4.198 1.00 95.44 88 LEU A CA 1
ATOM 709 C C . LEU A 1 88 ? 15.126 0.313 -4.839 1.00 95.44 88 LEU A C 1
ATOM 711 O O . LEU A 1 88 ? 14.034 0.740 -4.489 1.00 95.44 88 LEU A O 1
ATOM 715 N N . LEU A 1 89 ? 15.249 -0.673 -5.731 1.00 94.81 89 LEU A N 1
ATOM 716 C CA . LEU A 1 89 ? 14.099 -1.317 -6.365 1.00 94.81 89 LEU A CA 1
ATOM 717 C C . LEU A 1 89 ? 13.197 -2.015 -5.336 1.00 94.81 89 LEU A C 1
ATOM 719 O O . LEU A 1 89 ? 11.978 -1.899 -5.422 1.00 94.81 89 LEU A O 1
ATOM 723 N N . VAL A 1 90 ? 13.781 -2.695 -4.344 1.00 95.12 90 VAL A N 1
ATOM 724 C CA . VAL A 1 90 ? 13.034 -3.320 -3.239 1.00 95.12 90 VAL A CA 1
ATOM 725 C C . VAL A 1 90 ? 12.338 -2.270 -2.374 1.00 95.12 90 VAL A C 1
ATOM 727 O O . VAL A 1 90 ? 11.170 -2.446 -2.043 1.00 95.12 90 VAL A O 1
ATOM 730 N N . LEU A 1 91 ? 13.010 -1.165 -2.046 1.00 94.50 91 LEU A N 1
ATOM 731 C CA . LEU A 1 91 ? 12.415 -0.067 -1.281 1.00 94.50 91 LEU A CA 1
ATOM 732 C C . LEU A 1 91 ? 11.254 0.587 -2.031 1.00 94.50 91 LEU A C 1
ATOM 734 O O . LEU A 1 91 ? 10.225 0.857 -1.424 1.00 94.50 91 LEU A O 1
ATOM 738 N N . ILE A 1 92 ? 11.383 0.787 -3.345 1.00 91.62 92 ILE A N 1
ATOM 739 C CA . ILE A 1 92 ? 10.290 1.289 -4.186 1.00 91.62 92 ILE A CA 1
ATOM 740 C C . ILE A 1 92 ? 9.118 0.303 -4.172 1.00 91.62 92 ILE A C 1
ATOM 742 O O . ILE A 1 92 ? 7.983 0.715 -3.966 1.00 91.62 92 ILE A O 1
ATOM 746 N N . ALA A 1 93 ? 9.376 -0.998 -4.334 1.00 87.81 93 ALA A N 1
ATOM 747 C CA . ALA A 1 93 ? 8.322 -2.010 -4.290 1.00 87.81 93 ALA A CA 1
ATOM 748 C C . ALA A 1 93 ? 7.611 -2.062 -2.924 1.00 87.81 93 ALA A C 1
ATOM 750 O O . ALA A 1 93 ? 6.393 -2.206 -2.878 1.00 87.81 93 ALA A O 1
ATOM 751 N N . LEU A 1 94 ? 8.352 -1.904 -1.821 1.00 88.56 94 LEU A N 1
ATOM 752 C CA . LEU A 1 94 ? 7.791 -1.798 -0.471 1.00 88.56 94 LEU A CA 1
ATOM 753 C C . LEU A 1 94 ? 6.960 -0.522 -0.300 1.00 88.56 94 LEU A C 1
ATOM 755 O O . LEU A 1 94 ? 5.866 -0.587 0.247 1.00 88.56 94 LEU A O 1
ATOM 759 N N . ALA A 1 95 ? 7.443 0.613 -0.807 1.00 86.38 95 ALA A N 1
ATOM 760 C CA . ALA A 1 95 ? 6.718 1.880 -0.764 1.00 86.38 95 ALA A CA 1
ATOM 761 C C . ALA A 1 95 ? 5.414 1.832 -1.577 1.00 86.38 95 ALA A C 1
ATOM 763 O O . ALA A 1 95 ? 4.425 2.427 -1.179 1.00 86.38 95 ALA A O 1
ATOM 764 N N . MET A 1 96 ? 5.377 1.083 -2.683 1.00 82.19 96 MET A N 1
ATOM 765 C CA . MET A 1 96 ? 4.149 0.873 -3.465 1.00 82.19 96 MET A CA 1
ATOM 766 C C . MET A 1 96 ? 3.107 -0.010 -2.754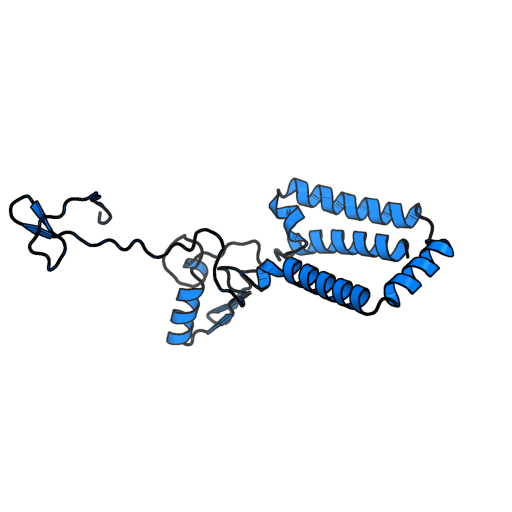 1.00 82.19 96 MET A C 1
ATOM 768 O O . MET A 1 96 ? 1.959 -0.066 -3.192 1.00 82.19 96 MET A O 1
ATOM 772 N N . LEU A 1 97 ? 3.509 -0.723 -1.697 1.00 81.81 97 LEU A N 1
ATOM 773 C CA . LEU A 1 97 ? 2.662 -1.576 -0.858 1.00 81.81 97 LEU A CA 1
ATOM 774 C C . LEU A 1 97 ? 2.425 -0.948 0.529 1.00 81.81 97 LEU A C 1
ATOM 776 O O . LEU A 1 97 ? 2.115 -1.661 1.487 1.00 81.81 97 LEU A O 1
ATOM 780 N N . ASP A 1 98 ? 2.572 0.372 0.649 1.00 80.44 98 ASP A N 1
ATOM 781 C CA . ASP A 1 98 ? 2.441 1.121 1.901 1.00 80.44 98 ASP A CA 1
ATOM 782 C C . ASP A 1 98 ? 1.104 0.875 2.611 1.00 80.44 98 ASP A C 1
ATOM 784 O O . ASP A 1 98 ? 1.105 0.579 3.800 1.00 80.44 98 ASP A O 1
ATOM 788 N N . GLN A 1 99 ? -0.014 0.863 1.886 1.00 75.69 99 GLN A N 1
ATOM 789 C CA . GLN A 1 99 ? -1.359 0.628 2.419 1.00 75.69 99 GLN A CA 1
ATOM 790 C C . GLN A 1 99 ? -1.520 -0.755 3.076 1.00 75.69 99 GLN A C 1
ATOM 792 O O . GLN A 1 99 ? -2.399 -0.945 3.918 1.00 75.69 99 GLN A O 1
ATOM 797 N N . ALA A 1 100 ? -0.680 -1.732 2.711 1.00 80.88 100 ALA A N 1
ATOM 798 C CA . ALA A 1 100 ? -0.651 -3.045 3.355 1.00 80.88 100 ALA A CA 1
ATOM 799 C C . ALA A 1 100 ? 0.290 -3.092 4.575 1.00 80.88 100 ALA A C 1
ATOM 801 O O . ALA A 1 100 ? 0.127 -3.933 5.462 1.00 80.88 100 ALA A O 1
ATOM 802 N N . LEU A 1 101 ? 1.287 -2.206 4.621 1.00 82.31 101 LEU A N 1
ATOM 803 C CA . LEU A 1 101 ? 2.317 -2.155 5.659 1.00 82.31 101 LEU A CA 1
ATOM 804 C C . LEU A 1 101 ? 1.950 -1.204 6.806 1.00 82.31 101 LEU A C 1
ATOM 806 O O . LEU A 1 101 ? 2.227 -1.523 7.964 1.00 82.31 101 LEU A O 1
ATOM 810 N N . VAL A 1 102 ? 1.320 -0.069 6.500 1.00 83.44 102 VAL A N 1
ATOM 811 C CA . VAL A 1 102 ? 1.050 1.038 7.423 1.00 83.44 102 VAL A CA 1
ATOM 812 C C . VAL A 1 102 ? -0.401 1.499 7.281 1.00 83.44 102 VAL A C 1
ATOM 814 O O . VAL A 1 102 ? -0.863 1.787 6.180 1.00 83.44 102 VAL A O 1
ATOM 817 N N . GLY A 1 103 ? -1.122 1.601 8.401 1.00 84.62 103 GLY A N 1
ATOM 818 C CA . GLY A 1 103 ? -2.436 2.246 8.435 1.00 84.62 103 GLY A CA 1
ATOM 819 C C . GLY A 1 103 ? -3.354 1.789 9.569 1.00 84.62 103 GLY A C 1
ATOM 820 O O . GLY A 1 103 ? -3.154 0.746 10.195 1.00 84.62 103 GLY A O 1
ATOM 821 N N . LYS A 1 104 ? -4.416 2.569 9.814 1.00 83.38 104 LYS A N 1
ATOM 822 C CA . LYS A 1 104 ? -5.451 2.261 10.822 1.00 83.38 104 LYS A CA 1
ATOM 823 C C . LYS A 1 104 ? -6.455 1.185 10.398 1.00 83.38 104 LYS A C 1
ATOM 825 O O . LYS A 1 104 ? -7.124 0.599 11.249 1.00 83.38 104 LYS A O 1
ATOM 830 N N . ARG A 1 105 ? -6.588 0.921 9.093 1.00 85.44 105 ARG A N 1
ATOM 831 C CA . ARG A 1 105 ? -7.525 -0.080 8.558 1.00 85.44 105 ARG A CA 1
ATOM 832 C C . ARG A 1 105 ? -6.946 -1.483 8.684 1.00 85.44 105 ARG A C 1
ATOM 834 O O . ARG A 1 105 ? -5.779 -1.711 8.389 1.00 85.44 105 ARG A O 1
ATOM 841 N N . ALA A 1 106 ? -7.779 -2.439 9.082 1.00 85.50 106 ALA A N 1
ATOM 842 C CA . ALA A 1 106 ? -7.384 -3.841 9.094 1.00 85.50 106 ALA A CA 1
ATOM 843 C C . ALA A 1 106 ? -7.237 -4.397 7.669 1.00 85.50 106 ALA A C 1
ATOM 845 O O . ALA A 1 106 ? -8.041 -4.093 6.785 1.00 85.50 106 ALA A O 1
ATOM 846 N N . LEU A 1 107 ? -6.243 -5.265 7.470 1.00 85.19 107 LEU A N 1
ATOM 847 C CA . LEU A 1 107 ? -6.052 -6.003 6.218 1.00 85.19 107 LEU A CA 1
ATOM 848 C C . LEU A 1 107 ? -7.173 -7.020 6.018 1.00 85.19 107 LEU A C 1
ATOM 850 O O . LEU A 1 107 ? -7.705 -7.170 4.921 1.00 85.19 107 LEU A O 1
ATOM 854 N N . LEU A 1 108 ? -7.538 -7.697 7.107 1.00 86.69 108 LEU A N 1
ATOM 855 C CA . LEU A 1 108 ? -8.551 -8.737 7.133 1.00 86.69 108 LEU A CA 1
ATOM 856 C C . LEU A 1 108 ? -9.303 -8.680 8.460 1.00 86.69 108 LEU A C 1
ATOM 858 O O . LEU A 1 108 ? -8.695 -8.636 9.529 1.00 86.69 108 LEU A O 1
ATOM 862 N N . VAL A 1 109 ? -10.626 -8.739 8.394 1.00 87.44 109 VAL A N 1
ATOM 863 C CA . VAL A 1 109 ? -11.506 -8.865 9.555 1.00 87.44 109 VAL A CA 1
ATOM 864 C C . VAL A 1 109 ? -12.414 -10.056 9.330 1.00 87.44 109 VAL A C 1
ATOM 866 O O . VAL A 1 109 ? -13.120 -10.122 8.327 1.00 87.44 109 VAL A O 1
ATOM 869 N N . ARG A 1 110 ? -12.421 -10.999 10.266 1.00 85.81 110 ARG A N 1
ATOM 870 C CA . ARG A 1 110 ? -13.414 -12.066 10.312 1.00 85.81 110 ARG A CA 1
ATOM 871 C C . ARG A 1 110 ? -14.329 -11.822 11.502 1.00 85.81 110 ARG A C 1
ATOM 873 O O . ARG A 1 110 ? -13.851 -11.909 12.626 1.00 85.81 110 ARG A O 1
ATOM 880 N N . CYS A 1 111 ? -15.609 -11.571 11.241 1.00 83.75 111 CYS A N 1
ATOM 881 C CA . CYS A 1 111 ? -16.658 -11.428 12.255 1.00 83.75 111 CYS A CA 1
ATOM 882 C C . CYS A 1 111 ? -17.824 -12.353 11.906 1.00 83.75 111 CYS A C 1
ATOM 884 O O . CYS A 1 111 ? -18.316 -12.300 10.779 1.00 83.75 111 CYS A O 1
ATOM 886 N N . ASP A 1 112 ? -18.260 -13.191 12.852 1.00 81.81 112 ASP A N 1
ATOM 887 C CA . ASP A 1 112 ? -19.487 -14.003 12.748 1.00 81.81 112 ASP A CA 1
ATOM 888 C C . ASP A 1 112 ? -19.609 -14.789 11.426 1.00 81.81 112 ASP A C 1
ATOM 890 O O . ASP A 1 112 ? -20.655 -14.854 10.784 1.00 81.81 112 ASP A O 1
ATOM 894 N N . GLY A 1 113 ? -18.489 -15.363 10.974 1.00 81.31 113 GLY A N 1
ATOM 895 C CA . GLY A 1 113 ? -18.425 -16.168 9.750 1.00 81.31 113 GLY A CA 1
ATOM 896 C C . GLY A 1 113 ? -18.264 -15.381 8.444 1.00 81.31 113 GLY A C 1
ATOM 897 O O . GLY A 1 113 ? -17.957 -15.998 7.427 1.00 81.31 113 GLY A O 1
ATOM 898 N N . LYS A 1 114 ? -18.371 -14.046 8.458 1.00 84.56 114 LYS A N 1
ATOM 899 C CA . LYS A 1 114 ? -18.100 -13.185 7.296 1.00 84.56 114 LYS A CA 1
ATOM 900 C C . LYS A 1 114 ? -16.669 -12.657 7.326 1.00 84.56 114 LYS A C 1
ATOM 902 O O . LYS A 1 114 ? -16.141 -12.309 8.384 1.00 84.56 114 LYS A O 1
ATOM 907 N N . THR A 1 115 ? -16.041 -12.598 6.156 1.00 85.19 115 THR A N 1
ATOM 908 C CA . THR A 1 115 ? -14.684 -12.076 5.981 1.00 85.19 115 THR A CA 1
ATOM 909 C C . THR A 1 115 ? -14.737 -10.778 5.194 1.00 85.19 115 THR A C 1
ATOM 911 O O . THR A 1 115 ? -15.280 -10.732 4.094 1.00 85.19 115 THR A O 1
ATOM 914 N N . TYR A 1 116 ? -14.149 -9.737 5.766 1.00 85.38 116 TYR A N 1
ATOM 915 C CA . TYR A 1 116 ? -14.062 -8.403 5.199 1.00 85.38 116 TYR A CA 1
ATOM 916 C C . TYR A 1 116 ? -12.594 -8.031 4.992 1.00 85.38 116 TYR A C 1
ATOM 918 O O . TYR A 1 116 ? -11.732 -8.409 5.790 1.00 85.38 116 TYR A O 1
ATOM 926 N N . PHE A 1 117 ? -12.320 -7.238 3.955 1.00 85.56 117 PHE A N 1
ATOM 927 C CA . PHE A 1 117 ? -10.986 -6.716 3.640 1.00 85.56 117 PHE A CA 1
ATOM 928 C C . PHE A 1 117 ? -10.993 -5.178 3.643 1.00 85.56 117 PHE A C 1
ATOM 930 O O . PHE A 1 117 ? -10.978 -4.565 2.576 1.00 85.56 117 PHE A O 1
ATOM 937 N N . PRO A 1 118 ? -11.061 -4.526 4.820 1.00 83.25 118 PRO A N 1
ATOM 938 C CA . PRO A 1 118 ? -11.210 -3.073 4.909 1.00 83.25 118 PRO A CA 1
ATOM 939 C C . PRO A 1 118 ? -10.099 -2.274 4.231 1.00 83.25 118 PRO A C 1
ATOM 941 O O . PRO A 1 118 ? -10.380 -1.260 3.598 1.00 83.25 118 PRO A O 1
ATOM 944 N N . ALA A 1 119 ? -8.845 -2.721 4.334 1.00 79.94 119 ALA A N 1
ATOM 945 C CA . ALA A 1 119 ? -7.719 -2.040 3.701 1.00 79.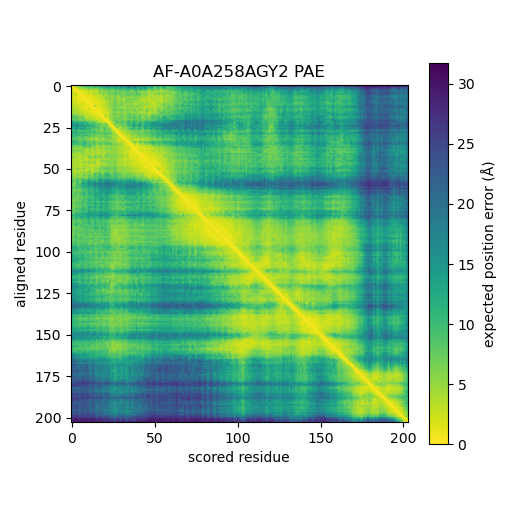94 119 ALA A CA 1
ATOM 946 C C . ALA A 1 119 ? -7.794 -2.069 2.169 1.00 79.94 119 ALA A C 1
ATOM 948 O O . ALA A 1 119 ? -7.330 -1.132 1.535 1.00 79.94 119 ALA A O 1
ATOM 949 N N . PHE A 1 120 ? -8.410 -3.096 1.581 1.00 77.12 120 PHE A N 1
ATOM 950 C CA . PHE A 1 120 ? -8.506 -3.280 0.131 1.00 77.12 120 PHE A CA 1
ATOM 951 C C . PHE A 1 120 ? -9.911 -2.997 -0.406 1.00 77.12 120 PHE A C 1
ATOM 953 O O . PHE A 1 120 ? -10.218 -3.399 -1.516 1.00 77.12 120 PHE A O 1
ATOM 960 N N . SER A 1 121 ? -10.795 -2.352 0.356 1.00 72.44 121 SER A N 1
ATOM 961 C CA . SER A 1 121 ? -12.189 -2.110 -0.036 1.00 72.44 121 SER A CA 1
ATOM 962 C C . SER A 1 121 ? -12.469 -0.616 -0.132 1.00 72.44 121 SER A C 1
ATOM 964 O O . SER A 1 121 ? -12.104 0.142 0.765 1.00 72.44 121 SER A O 1
ATOM 966 N N . GLN A 1 122 ? -13.163 -0.189 -1.195 1.00 65.50 122 GLN A N 1
ATOM 967 C CA . GLN A 1 122 ? -13.542 1.226 -1.376 1.00 65.50 122 GLN A CA 1
ATOM 968 C C . GLN A 1 122 ? -14.583 1.682 -0.360 1.00 65.50 122 GLN A C 1
ATOM 970 O O . GLN A 1 122 ? -14.650 2.858 0.001 1.00 65.50 122 GLN A O 1
ATOM 975 N N . LYS A 1 123 ? -15.378 0.738 0.145 1.00 71.12 123 LYS A N 1
ATOM 976 C CA . LYS A 1 123 ? -16.355 1.009 1.192 1.00 71.12 123 LYS A CA 1
ATOM 977 C C . LYS A 1 123 ? -15.643 1.207 2.525 1.00 71.12 123 LYS A C 1
ATOM 979 O O . LYS A 1 123 ? -14.937 0.312 2.990 1.00 71.12 123 LYS A O 1
ATOM 984 N N . ARG A 1 124 ? -15.877 2.365 3.147 1.00 73.81 124 ARG A N 1
ATOM 985 C CA . ARG A 1 124 ? -15.530 2.604 4.549 1.00 73.81 124 ARG A CA 1
ATOM 986 C C . ARG A 1 124 ? -16.554 1.881 5.413 1.00 73.81 124 ARG A C 1
ATOM 988 O O . ARG A 1 124 ? -17.708 2.295 5.453 1.00 73.81 124 ARG A O 1
ATOM 995 N N . TYR A 1 125 ? -16.131 0.798 6.054 1.00 79.94 125 TYR A N 1
ATOM 996 C CA . TYR A 1 125 ? -16.985 0.074 6.989 1.00 79.94 125 TYR A CA 1
ATOM 997 C C . TYR A 1 125 ? -17.166 0.895 8.266 1.00 79.94 125 TYR A C 1
ATOM 999 O O . TYR A 1 125 ? -16.189 1.384 8.852 1.00 79.94 125 TYR A O 1
ATOM 1007 N N . GLN A 1 126 ? -18.417 1.050 8.678 1.00 83.12 126 GLN A N 1
ATOM 1008 C CA . GLN A 1 126 ? -18.769 1.727 9.919 1.00 83.12 126 GLN A CA 1
ATOM 1009 C C . GLN A 1 126 ? -18.669 0.759 11.095 1.00 83.12 126 GLN A C 1
ATOM 1011 O O . GLN A 1 126 ? -18.677 -0.462 10.934 1.00 83.12 126 GLN A O 1
ATOM 1016 N N . ALA A 1 127 ? -18.604 1.308 12.305 1.00 81.00 127 ALA A N 1
ATOM 1017 C CA . ALA A 1 127 ? -18.677 0.526 13.536 1.00 81.00 127 ALA A CA 1
ATOM 1018 C C . ALA A 1 127 ? -19.920 -0.404 13.559 1.00 81.00 127 ALA A C 1
ATOM 1020 O O . ALA A 1 127 ? -19.807 -1.572 13.944 1.00 81.00 127 ALA A O 1
ATOM 1021 N N . GLN A 1 128 ? -21.061 0.056 13.031 1.00 80.81 128 GLN A N 1
ATOM 1022 C CA . GLN A 1 128 ? -22.313 -0.715 12.963 1.00 80.81 128 GLN A CA 1
ATOM 1023 C C . GLN A 1 128 ? -22.207 -2.001 12.137 1.00 80.81 128 GLN A C 1
ATOM 1025 O O . GLN A 1 128 ? -22.793 -3.014 12.519 1.00 80.81 128 GLN A O 1
ATOM 1030 N N . ASP A 1 129 ? -21.410 -2.004 11.062 1.00 81.56 129 ASP A N 1
ATOM 1031 C CA . ASP A 1 129 ? -21.232 -3.178 10.191 1.00 81.56 129 ASP A CA 1
ATOM 1032 C C . ASP A 1 129 ? -20.619 -4.374 10.941 1.00 81.56 129 ASP A C 1
ATOM 1034 O O . ASP A 1 129 ? -20.766 -5.529 10.533 1.00 81.56 129 ASP A O 1
ATOM 1038 N N . PHE A 1 130 ? -19.943 -4.100 12.061 1.00 80.62 130 PHE A N 1
ATOM 1039 C CA . PHE A 1 130 ? -19.323 -5.091 12.937 1.00 80.62 130 PHE A CA 1
ATOM 1040 C C . PHE A 1 130 ? -20.048 -5.247 14.284 1.00 80.62 130 PHE A C 1
ATOM 1042 O O . PHE A 1 130 ? -19.527 -5.916 15.176 1.00 80.62 130 PHE A O 1
ATOM 1049 N N . GLY A 1 131 ? -21.233 -4.645 14.446 1.00 73.25 131 GLY A N 1
ATOM 1050 C CA . GLY A 1 131 ? -22.023 -4.700 15.681 1.00 73.25 131 GLY A CA 1
ATOM 1051 C C . GLY A 1 131 ? -21.559 -3.743 16.786 1.00 73.25 131 GLY A C 1
ATOM 1052 O O . GLY A 1 131 ? -21.892 -3.954 17.951 1.00 73.25 131 GLY A O 1
ATOM 1053 N N . LEU A 1 132 ? -20.779 -2.709 16.451 1.00 75.62 132 LEU A N 1
ATOM 1054 C CA . LEU A 1 132 ? -20.379 -1.643 17.375 1.00 75.62 132 LEU A CA 1
ATOM 1055 C C . LEU A 1 132 ? -21.314 -0.428 17.239 1.00 75.62 132 LEU A C 1
ATOM 1057 O O . LEU A 1 132 ? -21.802 -0.124 16.154 1.00 75.62 132 LEU A O 1
ATOM 1061 N N . ALA A 1 133 ? -21.546 0.291 18.338 1.00 70.94 133 ALA A N 1
ATOM 1062 C CA . ALA A 1 133 ? -22.352 1.512 18.330 1.00 70.94 133 ALA A CA 1
ATOM 1063 C C . ALA A 1 133 ? -21.562 2.698 17.743 1.00 70.94 133 ALA A C 1
ATOM 1065 O O . ALA A 1 133 ? -20.419 2.930 18.139 1.00 70.94 133 ALA A O 1
ATOM 1066 N N . GLY A 1 134 ? -22.185 3.455 16.833 1.00 69.94 134 GLY A N 1
ATOM 1067 C CA . GLY A 1 134 ? -21.642 4.690 16.251 1.00 69.94 134 GLY A CA 1
ATOM 1068 C C . GLY A 1 134 ? -21.574 4.683 14.719 1.00 69.94 134 GLY A C 1
ATOM 1069 O O . GLY A 1 134 ? -21.345 3.652 14.101 1.00 69.94 134 GLY A O 1
ATOM 1070 N N . GLU A 1 135 ? -21.762 5.844 14.090 1.00 72.19 135 GLU A N 1
ATOM 1071 C CA . GLU A 1 135 ? -21.661 6.027 12.623 1.00 72.19 135 GLU A CA 1
ATOM 1072 C C . GLU A 1 135 ? -20.226 6.296 12.138 1.00 72.19 135 GLU A C 1
ATOM 1074 O O . GLU A 1 135 ? -19.967 6.459 10.945 1.00 72.19 135 GLU A O 1
ATOM 1079 N N . GLN A 1 136 ? -19.269 6.354 13.065 1.00 78.38 136 GLN A N 1
ATOM 1080 C CA . GLN A 1 136 ? -17.871 6.614 12.747 1.00 78.38 136 GLN A CA 1
ATOM 1081 C C . GLN A 1 136 ? -17.198 5.391 12.101 1.00 78.38 136 GLN A C 1
ATOM 1083 O O . GLN A 1 136 ? -17.650 4.247 12.235 1.00 78.38 136 GLN A O 1
ATOM 1088 N N . GLU A 1 137 ? -16.097 5.642 11.385 1.00 79.50 137 GLU A N 1
ATOM 1089 C CA . GLU A 1 137 ? -15.263 4.584 10.806 1.00 79.50 137 GLU A CA 1
ATOM 1090 C C . GLU A 1 137 ? -14.797 3.633 11.919 1.00 79.50 137 GLU A C 1
ATOM 1092 O O . GLU A 1 137 ? -14.366 4.074 12.985 1.00 79.50 137 GLU A O 1
ATOM 1097 N N . ALA A 1 138 ? -14.924 2.323 11.696 1.00 82.38 138 ALA A N 1
ATOM 1098 C CA . ALA A 1 138 ? -14.675 1.339 12.744 1.00 82.38 138 ALA A CA 1
ATOM 1099 C C . ALA A 1 138 ? -13.231 1.418 13.282 1.00 82.38 138 ALA A C 1
ATOM 1101 O O . ALA A 1 138 ? -12.267 1.335 12.516 1.00 82.38 138 ALA A O 1
ATOM 1102 N N . ASN A 1 139 ? -13.064 1.499 14.609 1.00 85.25 139 ASN A N 1
ATOM 1103 C CA . ASN A 1 139 ? -11.748 1.379 15.239 1.00 85.25 139 ASN A CA 1
ATOM 1104 C C . ASN A 1 139 ? -11.314 -0.096 15.282 1.00 85.25 139 ASN A C 1
ATOM 1106 O O . ASN A 1 139 ? -11.666 -0.856 16.188 1.00 85.25 139 ASN A O 1
ATOM 1110 N N . TYR A 1 140 ? -10.513 -0.508 14.297 1.00 87.06 140 TYR A N 1
ATOM 1111 C CA . TYR A 1 140 ? -10.079 -1.899 14.147 1.00 87.06 140 TYR A CA 1
ATOM 1112 C C . TYR A 1 140 ? -9.188 -2.412 15.294 1.00 87.06 140 TYR A C 1
ATOM 1114 O O . TYR A 1 140 ? -9.129 -3.625 15.510 1.00 87.06 140 TYR A O 1
ATOM 1122 N N . ARG A 1 141 ? -8.522 -1.528 16.056 1.00 86.81 141 ARG A N 1
ATOM 1123 C CA . ARG A 1 141 ? -7.711 -1.920 17.227 1.00 86.81 141 ARG A CA 1
ATOM 1124 C C . ARG A 1 141 ? -8.595 -2.377 18.379 1.00 86.81 141 ARG A C 1
ATOM 1126 O O . ARG A 1 141 ? -8.371 -3.445 18.948 1.00 86.81 141 ARG A O 1
ATOM 1133 N N . GLU A 1 142 ? -9.619 -1.589 18.690 1.00 85.75 142 GLU A N 1
ATOM 1134 C CA . GLU A 1 142 ? -10.619 -1.940 19.701 1.00 85.75 142 GLU A CA 1
ATOM 1135 C C . GLU A 1 142 ? -11.432 -3.156 19.265 1.00 85.75 142 GLU A C 1
ATOM 1137 O O . GLU A 1 142 ? -11.653 -4.077 20.054 1.00 85.75 142 GLU A O 1
ATOM 1142 N N . LEU A 1 143 ? -11.802 -3.202 17.982 1.00 86.81 143 LEU A N 1
ATOM 1143 C CA . LEU A 1 143 ? -12.500 -4.333 17.385 1.00 86.81 143 LEU A CA 1
ATOM 1144 C C . LEU A 1 143 ? -11.694 -5.630 17.570 1.00 86.81 143 LEU A C 1
ATOM 1146 O O . LEU A 1 143 ? -12.239 -6.627 18.035 1.00 86.81 143 LEU A O 1
ATOM 1150 N N . LYS A 1 144 ? -10.378 -5.613 17.312 1.00 88.19 144 LYS A N 1
ATOM 1151 C CA . LYS A 1 144 ? -9.492 -6.765 17.548 1.00 88.19 144 LYS A CA 1
ATOM 1152 C C . LYS A 1 144 ? -9.553 -7.257 18.996 1.00 88.19 144 LYS A C 1
ATOM 1154 O O . LYS A 1 144 ? -9.631 -8.463 19.226 1.00 88.19 144 LYS A O 1
ATOM 1159 N N . GLN A 1 145 ? -9.524 -6.343 19.967 1.00 86.81 145 GLN A N 1
ATOM 1160 C CA . GLN A 1 145 ? -9.590 -6.701 21.386 1.00 86.81 145 GLN A CA 1
ATOM 1161 C C . GLN A 1 145 ? -10.949 -7.302 21.762 1.00 86.81 145 GLN A C 1
ATOM 1163 O O . GLN A 1 145 ? -10.990 -8.323 22.448 1.00 86.81 145 GLN A O 1
ATOM 1168 N N . ARG A 1 146 ? -12.058 -6.708 21.299 1.00 86.00 146 ARG A N 1
ATOM 1169 C CA . ARG A 1 146 ? -13.414 -7.214 21.571 1.00 86.00 146 ARG A CA 1
ATOM 1170 C C . ARG A 1 146 ? -13.646 -8.581 20.936 1.00 86.00 146 ARG A C 1
ATOM 1172 O O . ARG A 1 146 ? -14.034 -9.509 21.639 1.00 86.00 146 ARG A O 1
ATOM 1179 N N . LEU A 1 147 ? -13.298 -8.757 19.659 1.00 86.69 147 LEU A N 1
ATOM 1180 C CA . LEU A 1 147 ? -13.424 -10.055 18.988 1.00 86.69 147 LEU A CA 1
ATOM 1181 C C . LEU A 1 147 ? -12.587 -11.148 19.644 1.00 86.69 147 LEU A C 1
ATOM 1183 O O . LEU A 1 147 ? -13.049 -12.283 19.748 1.00 86.69 147 LEU A O 1
ATOM 1187 N N . SER A 1 148 ? -11.385 -10.811 20.117 1.00 85.56 148 SER A N 1
ATOM 1188 C CA . SER A 1 148 ? -10.550 -11.765 20.846 1.00 85.56 148 SER A CA 1
ATOM 1189 C C . SER A 1 148 ? -11.171 -12.180 22.182 1.00 85.56 148 SER A C 1
ATOM 1191 O O . SER A 1 148 ? -11.010 -13.333 22.576 1.00 85.56 148 SER A O 1
ATOM 1193 N N . LYS A 1 149 ? -11.872 -11.273 22.879 1.00 86.81 149 LYS A N 1
ATOM 1194 C CA . LYS A 1 149 ? -12.583 -11.579 24.133 1.00 86.81 149 LYS A CA 1
ATOM 1195 C C . LYS A 1 149 ? -13.835 -12.418 23.884 1.00 86.81 149 LYS A C 1
ATOM 1197 O O . LYS A 1 149 ? -14.069 -13.392 24.590 1.00 86.81 149 LYS A O 1
ATOM 1202 N N . GLU A 1 150 ? -14.603 -12.070 22.857 1.00 84.19 150 GLU A N 1
ATOM 1203 C CA . GLU A 1 150 ? -15.865 -12.736 22.517 1.00 84.19 150 GLU A CA 1
ATOM 1204 C C . GLU A 1 150 ? -15.668 -14.043 21.726 1.00 84.19 150 GLU A C 1
ATOM 1206 O O . GLU A 1 150 ? -16.624 -14.783 21.519 1.00 84.19 150 GLU A O 1
ATOM 1211 N N . LYS A 1 151 ? -14.441 -14.348 21.270 1.00 82.50 151 LYS A N 1
ATOM 1212 C CA . LYS A 1 151 ? -14.104 -15.488 20.388 1.00 82.50 151 LYS A CA 1
ATOM 1213 C C . LYS A 1 151 ? -14.934 -15.546 19.095 1.00 82.50 151 LYS A C 1
ATOM 1215 O O . LYS A 1 151 ? -15.079 -16.604 18.488 1.00 82.50 151 LYS A O 1
ATOM 1220 N N . ARG A 1 152 ? -15.435 -14.398 18.633 1.00 79.81 152 ARG A N 1
ATOM 1221 C CA . ARG A 1 152 ? -16.296 -14.271 17.439 1.00 79.81 152 ARG A CA 1
ATOM 1222 C C . ARG A 1 152 ? -15.529 -14.114 16.125 1.00 79.81 152 ARG A C 1
ATOM 1224 O O . ARG A 1 152 ? -16.130 -13.991 15.057 1.00 79.81 152 ARG A O 1
ATOM 1231 N N . GLY A 1 153 ? -14.196 -14.144 16.188 1.00 84.38 153 GLY A N 1
ATOM 1232 C CA . GLY A 1 153 ? -13.324 -14.105 15.020 1.00 84.38 153 GLY A CA 1
ATOM 1233 C C . GLY A 1 153 ? -11.978 -13.439 15.291 1.00 84.38 153 GLY A C 1
ATOM 1234 O O . GLY A 1 153 ? -11.491 -13.444 16.421 1.00 84.38 153 GLY A O 1
ATOM 1235 N N . PHE A 1 154 ? -11.350 -12.906 14.243 1.00 86.94 154 PHE A N 1
ATOM 1236 C CA . PHE A 1 154 ? -10.007 -12.334 14.324 1.00 86.94 154 PHE A CA 1
ATOM 1237 C C . PHE A 1 154 ? -9.830 -11.150 13.378 1.00 86.94 154 PHE A C 1
ATOM 1239 O O . PHE A 1 154 ? -10.465 -11.057 12.328 1.00 86.94 154 PHE A O 1
ATOM 1246 N N . VAL A 1 155 ? -8.924 -10.254 13.759 1.00 90.00 155 VAL A N 1
ATOM 1247 C CA . VAL A 1 155 ? -8.562 -9.067 12.987 1.00 90.00 155 VAL A CA 1
ATOM 1248 C C . VAL A 1 155 ? -7.066 -9.108 12.724 1.00 90.00 155 VAL A C 1
ATOM 1250 O O . VAL A 1 155 ? -6.264 -9.183 13.662 1.00 90.00 155 VAL A O 1
ATOM 1253 N N . TRP A 1 156 ? -6.693 -9.039 11.449 1.00 88.75 156 TRP A N 1
ATOM 1254 C CA . TRP A 1 156 ? -5.311 -8.914 11.025 1.00 88.75 156 TRP A CA 1
ATOM 1255 C C . TRP A 1 156 ? -5.013 -7.466 10.656 1.00 88.75 156 TRP A C 1
ATOM 1257 O O . TRP A 1 156 ? -5.639 -6.885 9.767 1.00 88.75 156 TRP A O 1
ATOM 1267 N N . MET A 1 157 ? -4.080 -6.876 11.394 1.00 90.44 157 MET A N 1
ATOM 1268 C CA . MET A 1 157 ? -3.674 -5.489 11.218 1.00 90.44 157 MET A CA 1
ATOM 1269 C C . MET A 1 157 ? -2.387 -5.401 10.392 1.00 90.44 157 MET A C 1
ATOM 1271 O O . MET A 1 157 ? -1.615 -6.364 10.392 1.00 90.44 157 MET A O 1
ATOM 1275 N N . PRO A 1 158 ? -2.144 -4.255 9.733 1.00 88.44 158 PRO A N 1
ATOM 1276 C CA . PRO A 1 158 ? -0.855 -3.944 9.124 1.00 88.44 158 PRO A CA 1
ATOM 1277 C C . PRO A 1 158 ? 0.297 -4.021 10.134 1.00 88.44 158 PRO A C 1
ATOM 1279 O O . PRO A 1 158 ? 0.078 -3.986 11.350 1.00 88.44 158 PRO A O 1
ATOM 1282 N N . LEU A 1 159 ? 1.530 -4.095 9.623 1.00 87.75 159 LEU A N 1
ATOM 1283 C CA . LEU A 1 159 ? 2.741 -4.157 10.449 1.00 87.75 159 LEU A CA 1
ATOM 1284 C C . LEU A 1 159 ? 2.844 -2.950 11.389 1.00 87.75 159 LEU A C 1
ATOM 1286 O O . LEU A 1 159 ? 3.182 -3.106 12.561 1.00 87.75 159 LEU A O 1
ATOM 1290 N N . VAL A 1 160 ? 2.515 -1.763 10.881 1.00 87.94 160 VAL A N 1
ATOM 1291 C CA . VAL A 1 160 ? 2.409 -0.535 11.667 1.00 87.94 160 VAL A CA 1
ATOM 1292 C C . VAL A 1 160 ? 0.933 -0.137 11.716 1.00 87.94 160 VAL A C 1
ATOM 1294 O O . VAL A 1 160 ? 0.423 0.459 10.765 1.00 87.94 160 VAL A O 1
ATOM 1297 N N . PRO A 1 161 ? 0.213 -0.470 12.802 1.00 86.12 161 PRO A N 1
ATOM 1298 C CA . PRO A 1 161 ? -1.229 -0.296 12.881 1.00 86.12 161 PRO A CA 1
ATOM 1299 C C . PRO A 1 161 ? -1.605 1.138 13.265 1.00 86.12 161 PRO A C 1
ATOM 1301 O O . PRO A 1 161 ? -2.490 1.298 14.094 1.00 86.12 161 PRO A O 1
ATOM 1304 N N . TRP A 1 162 ? -0.928 2.157 12.731 1.00 84.06 162 TRP A N 1
ATOM 1305 C CA . TRP A 1 162 ? -1.126 3.580 13.035 1.00 84.06 162 TRP A CA 1
ATOM 1306 C C . TRP A 1 162 ? -1.246 4.386 11.747 1.00 84.06 162 TRP A C 1
ATOM 1308 O O . TRP A 1 162 ? -0.553 4.102 10.771 1.00 84.06 162 TRP A O 1
ATOM 1318 N N . ASP A 1 163 ? -2.169 5.341 11.730 1.00 80.50 163 ASP A N 1
ATOM 1319 C CA . ASP A 1 163 ? -2.336 6.280 10.624 1.00 80.50 163 ASP A CA 1
ATOM 1320 C C . ASP A 1 163 ? -1.369 7.460 10.825 1.00 80.50 163 ASP A C 1
ATOM 1322 O O . ASP A 1 163 ? -1.245 7.953 11.949 1.00 80.50 163 ASP A O 1
ATOM 1326 N N . PRO A 1 164 ? -0.665 7.936 9.781 1.00 71.75 164 PRO A N 1
ATOM 1327 C CA . PRO A 1 164 ? 0.127 9.162 9.872 1.00 71.75 164 PRO A CA 1
ATOM 1328 C C . PRO A 1 164 ? -0.684 10.396 10.300 1.00 71.75 164 PRO A C 1
ATOM 1330 O O . PRO A 1 164 ? -0.094 11.359 10.788 1.00 71.75 164 PRO A O 1
ATOM 1333 N N . VAL A 1 165 ? -2.010 10.397 10.111 1.00 68.31 165 VAL A N 1
ATOM 1334 C CA . VAL A 1 16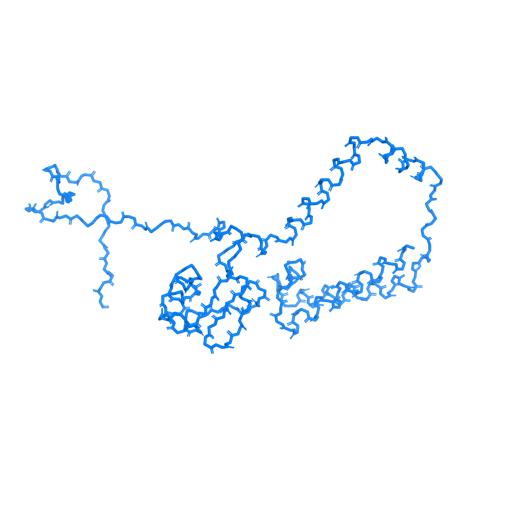5 ? -2.884 11.528 10.456 1.00 68.31 165 VAL A CA 1
ATOM 1335 C C . VAL A 1 165 ? -4.064 11.049 11.310 1.00 68.31 165 VAL A C 1
ATOM 1337 O O . VAL A 1 165 ? -4.607 9.971 11.089 1.00 68.31 165 VAL A O 1
ATOM 1340 N N . LEU A 1 166 ? -4.516 11.885 12.253 1.00 65.75 166 LEU A N 1
ATOM 1341 C CA . LEU A 1 166 ? -5.718 11.682 13.087 1.00 65.75 166 LEU A CA 1
ATOM 1342 C C . LEU A 1 166 ? -5.630 10.592 14.175 1.00 65.75 166 LEU A C 1
ATOM 1344 O O . LEU A 1 166 ? -6.603 10.403 14.898 1.00 65.75 166 LEU A O 1
ATOM 1348 N N . ASP A 1 167 ? -4.484 9.940 14.367 1.00 69.62 167 ASP A N 1
ATOM 1349 C CA . ASP A 1 167 ? -4.188 9.161 15.580 1.00 69.62 167 ASP A CA 1
ATOM 1350 C C . ASP A 1 167 ? -3.569 10.086 16.644 1.00 69.62 167 ASP A C 1
ATOM 1352 O O . ASP A 1 167 ? -2.372 10.042 16.925 1.00 69.62 167 ASP A O 1
ATOM 1356 N N . THR A 1 168 ? -4.370 11.001 17.197 1.00 67.00 168 THR A N 1
ATOM 1357 C CA . THR A 1 168 ? -3.944 11.773 18.379 1.00 67.00 168 THR A CA 1
ATOM 1358 C C . THR A 1 168 ? -4.286 10.982 19.629 1.00 67.00 168 THR A C 1
ATOM 1360 O O . THR A 1 168 ? -5.335 10.340 19.691 1.00 67.00 168 THR A O 1
ATOM 1363 N N . ASP A 1 169 ? -3.402 11.031 20.621 1.00 66.38 169 ASP A N 1
ATOM 1364 C CA . ASP A 1 169 ? -3.689 10.454 21.928 1.00 66.38 169 ASP A CA 1
ATOM 1365 C C . ASP A 1 169 ? -4.965 11.085 22.509 1.00 66.38 169 ASP A C 1
ATOM 1367 O O . ASP A 1 169 ? -5.292 12.240 22.206 1.00 66.38 169 ASP A O 1
ATOM 1371 N N . SER A 1 170 ? -5.712 10.336 23.324 1.00 67.62 170 SER A N 1
ATOM 1372 C CA . SER A 1 170 ? -6.933 10.872 23.935 1.00 67.62 170 SER A CA 1
ATOM 1373 C C . SER A 1 170 ? -6.605 12.166 24.679 1.00 67.62 170 SER A C 1
ATOM 1375 O O . SER A 1 170 ? -5.608 12.210 25.405 1.00 67.62 170 SER A O 1
ATOM 1377 N N . LEU A 1 171 ? -7.432 13.206 24.521 1.00 67.88 171 LEU A N 1
ATOM 1378 C CA . LEU A 1 171 ? -7.265 14.441 25.283 1.00 67.88 171 LEU A CA 1
ATOM 1379 C C . LEU A 1 171 ? -7.229 14.085 26.771 1.00 67.88 171 LEU A C 1
ATOM 1381 O O . LEU A 1 171 ? -8.232 13.651 27.333 1.00 67.88 171 LEU A O 1
ATOM 1385 N N . GLN A 1 172 ? -6.069 14.259 27.405 1.00 69.56 172 GLN A N 1
ATOM 1386 C CA . GLN A 1 172 ? -5.937 14.094 28.846 1.00 69.56 172 GLN A CA 1
ATOM 1387 C C . GLN A 1 172 ? -6.624 15.281 29.524 1.00 69.56 172 GLN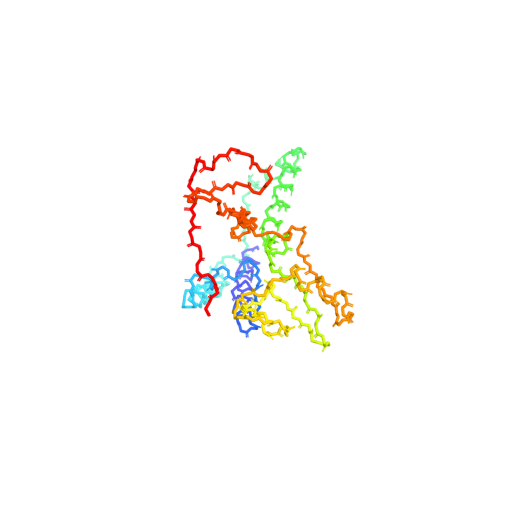 A C 1
ATOM 1389 O O . GLN A 1 172 ? -6.002 16.287 29.865 1.00 69.56 172 GLN A O 1
ATOM 1394 N N . SER A 1 173 ? -7.943 15.194 29.664 1.00 74.12 173 SER A N 1
ATOM 1395 C CA . SER A 1 173 ? -8.727 16.163 30.411 1.00 74.12 173 SER A CA 1
ATOM 1396 C C . SER A 1 173 ? -8.638 15.828 31.893 1.00 74.12 173 SER A C 1
ATOM 1398 O O . SER A 1 173 ? -9.105 14.779 32.333 1.00 74.12 173 SER A O 1
ATOM 1400 N N . ILE A 1 174 ? -8.053 16.731 32.671 1.00 79.69 174 ILE A N 1
ATOM 1401 C CA . ILE A 1 174 ? -8.125 16.667 34.128 1.00 79.69 174 ILE A CA 1
ATOM 1402 C C . ILE A 1 174 ? -9.363 17.455 34.540 1.00 79.69 174 ILE A C 1
ATOM 1404 O O . ILE A 1 174 ? -9.425 18.665 34.318 1.00 79.69 174 ILE A O 1
ATOM 1408 N N . THR A 1 175 ? -10.342 16.782 35.139 1.00 83.00 175 THR A N 1
ATOM 1409 C CA . THR A 1 175 ? -11.498 17.464 35.725 1.00 83.00 175 THR A CA 1
ATOM 1410 C C . THR A 1 175 ? -11.026 18.277 36.926 1.00 83.00 175 THR A C 1
ATOM 1412 O O . THR A 1 175 ? -10.471 17.728 37.877 1.00 83.00 175 THR A O 1
ATOM 1415 N N . LEU A 1 176 ? -11.201 19.597 36.859 1.00 85.75 176 LEU A N 1
ATOM 1416 C CA . LEU A 1 176 ? -10.842 20.505 37.943 1.00 85.75 176 LEU A CA 1
ATOM 1417 C C . LEU A 1 176 ? -11.929 20.485 39.018 1.00 85.75 176 LEU A C 1
ATOM 1419 O O . LEU A 1 176 ? -13.121 20.537 38.715 1.00 85.75 176 LEU A O 1
ATOM 1423 N N . GLU A 1 177 ? -11.512 20.453 40.277 1.00 85.31 177 GLU A N 1
ATOM 1424 C CA . GLU A 1 177 ? -12.412 20.541 41.421 1.00 85.31 177 GLU A CA 1
ATOM 1425 C C . GLU A 1 177 ? -12.724 22.001 41.729 1.00 85.31 177 GLU A C 1
ATOM 1427 O O . GLU A 1 177 ? -11.824 22.840 41.805 1.00 85.31 177 GLU A O 1
ATOM 1432 N N . HIS A 1 178 ? -13.999 22.307 41.951 1.00 84.75 178 HIS A N 1
ATOM 1433 C CA . HIS A 1 178 ? -14.423 23.632 42.379 1.00 84.75 178 HIS A CA 1
ATOM 1434 C C . HIS A 1 178 ? -14.471 23.700 43.908 1.00 84.75 178 HIS A C 1
ATOM 1436 O O . HIS A 1 178 ? -15.305 23.042 44.531 1.00 84.75 178 HIS A O 1
ATOM 1442 N N . ARG A 1 179 ? -13.604 24.509 44.527 1.00 86.19 179 ARG A N 1
ATOM 1443 C CA . ARG A 1 179 ? -13.592 24.741 45.981 1.00 86.19 179 ARG A CA 1
ATOM 1444 C C . ARG A 1 179 ? -13.616 26.245 46.254 1.00 86.19 179 ARG A C 1
ATOM 1446 O O . ARG A 1 179 ? -12.694 26.961 45.883 1.00 86.19 179 ARG A O 1
ATOM 1453 N N . GLY A 1 180 ? -14.686 26.740 46.882 1.00 81.38 180 GLY A N 1
ATOM 1454 C CA . GLY A 1 180 ? -14.770 28.139 47.328 1.00 81.38 180 GLY A CA 1
ATOM 1455 C C . GLY A 1 180 ? -14.669 29.198 46.219 1.00 81.38 180 GLY A C 1
ATOM 1456 O O . GLY A 1 180 ? -14.106 30.260 46.456 1.00 81.38 180 GLY A O 1
ATOM 1457 N N . GLY A 1 181 ? -15.170 28.919 45.010 1.00 83.81 181 GLY A N 1
ATOM 1458 C CA . GLY A 1 181 ? -15.115 29.862 43.880 1.00 83.81 181 GLY A CA 1
ATOM 1459 C C . GLY A 1 181 ? -13.836 29.784 43.040 1.00 83.81 181 GLY A C 1
ATOM 1460 O O . GLY A 1 181 ? -13.701 30.519 42.064 1.00 83.81 181 GLY A O 1
ATOM 1461 N N . VAL A 1 182 ? -12.901 28.900 43.400 1.00 86.44 182 VAL A N 1
ATOM 1462 C CA . VAL A 1 182 ? -11.619 28.718 42.713 1.00 86.44 182 VAL A CA 1
ATOM 1463 C C . VAL A 1 182 ? -11.480 27.263 42.261 1.00 86.44 182 VAL A C 1
ATOM 1465 O O . VAL A 1 182 ? -11.964 26.335 42.914 1.00 86.44 182 VAL A O 1
ATOM 1468 N N . TRP A 1 183 ? -10.844 27.061 41.108 1.00 87.25 183 TRP A N 1
ATOM 1469 C CA . TRP A 1 183 ? -10.611 25.741 40.526 1.00 87.25 183 TRP A CA 1
ATOM 1470 C C . TRP A 1 183 ? -9.270 25.175 40.988 1.00 87.25 183 TRP A C 1
ATOM 1472 O O . TRP A 1 183 ? -8.276 25.896 41.022 1.00 87.25 183 TRP A O 1
ATOM 1482 N N . PHE A 1 184 ? -9.224 23.883 41.300 1.00 88.12 184 PHE A N 1
ATOM 1483 C CA . PHE A 1 184 ? -8.022 23.176 41.741 1.00 88.12 184 PHE A CA 1
ATOM 1484 C C . PHE A 1 184 ? -7.812 21.911 40.911 1.00 88.12 184 PHE A C 1
ATOM 1486 O O . PHE A 1 184 ? -8.769 21.277 40.465 1.00 88.12 184 PHE A O 1
ATOM 1493 N N . LYS A 1 185 ? -6.550 21.511 40.726 1.00 87.31 185 LYS A N 1
ATOM 1494 C CA . LYS A 1 185 ? -6.252 20.152 40.254 1.00 87.31 185 LYS A CA 1
ATOM 1495 C C . LYS A 1 185 ? -6.561 19.151 41.379 1.00 87.31 185 LYS A C 1
ATOM 1497 O O . LYS A 1 185 ? -6.314 19.482 42.543 1.00 87.31 185 LYS A O 1
ATOM 1502 N N . PRO A 1 186 ? -7.047 17.940 41.057 1.00 85.62 186 PRO A N 1
ATOM 1503 C CA . PRO A 1 186 ? -7.286 16.907 42.057 1.00 85.62 186 PRO A CA 1
ATOM 1504 C C . PRO A 1 186 ? -5.989 16.612 42.824 1.00 85.62 186 PRO A C 1
ATOM 1506 O O . PRO A 1 186 ? -4.938 16.391 42.221 1.00 85.62 186 PRO A O 1
ATOM 1509 N N . GLY A 1 187 ? -6.054 16.677 44.156 1.00 82.69 187 GLY A N 1
ATOM 1510 C CA . GLY A 1 187 ? -4.912 16.441 45.048 1.00 82.69 187 GLY A CA 1
ATOM 1511 C C . GLY A 1 187 ? -3.932 17.608 45.231 1.00 82.69 187 GLY A C 1
ATOM 1512 O O . GLY A 1 187 ? -2.955 17.443 45.955 1.00 82.69 187 GLY A O 1
ATOM 1513 N N . ASN A 1 188 ? -4.169 18.782 44.629 1.00 84.38 188 ASN A N 1
ATOM 1514 C CA . ASN A 1 188 ? -3.314 19.958 44.826 1.00 84.38 188 ASN A CA 1
ATOM 1515 C C . ASN A 1 188 ? -3.947 20.978 45.797 1.00 84.38 188 ASN A C 1
ATOM 1517 O O . ASN A 1 188 ? -5.167 21.177 45.810 1.00 84.38 188 ASN A O 1
ATOM 1521 N N . ALA A 1 189 ? -3.110 21.614 46.620 1.00 80.25 189 ALA A N 1
ATOM 1522 C CA . ALA A 1 189 ? -3.504 22.673 47.550 1.00 80.25 189 ALA A CA 1
ATOM 1523 C C . ALA A 1 189 ? -3.492 24.065 46.894 1.00 80.25 189 ALA A C 1
ATOM 1525 O O . ALA A 1 189 ? -4.190 24.964 47.359 1.00 80.25 189 ALA A O 1
ATOM 1526 N N . GLU A 1 190 ? -2.739 24.239 45.806 1.00 85.50 190 GLU A N 1
ATOM 1527 C CA . GLU A 1 190 ? -2.645 25.506 45.078 1.00 85.50 190 GLU A CA 1
ATOM 1528 C C . GLU A 1 190 ? -3.748 25.657 44.025 1.00 85.50 190 GLU A C 1
ATOM 1530 O O . GLU A 1 190 ? -4.159 24.689 43.374 1.00 85.50 190 GLU A O 1
ATOM 1535 N N . SER A 1 191 ? -4.210 26.896 43.838 1.00 84.62 191 SER A N 1
ATOM 1536 C CA . SER A 1 191 ? -5.226 27.225 42.841 1.00 84.62 191 SER A CA 1
ATOM 1537 C C . SER A 1 191 ? -4.715 26.990 41.419 1.00 84.62 191 SER A C 1
ATOM 1539 O O . SER A 1 191 ? -3.562 27.257 41.075 1.00 84.62 191 SER A O 1
ATOM 1541 N N . TYR A 1 192 ? -5.590 26.480 40.554 1.00 86.25 192 TYR A N 1
ATOM 1542 C CA . TYR A 1 192 ? -5.266 26.266 39.152 1.00 86.25 192 TYR A CA 1
ATOM 1543 C C . TYR A 1 192 ? -5.236 27.604 38.406 1.00 86.25 192 TYR A C 1
ATOM 1545 O O . TYR A 1 192 ? -6.273 28.208 38.137 1.00 86.25 192 TYR A O 1
ATOM 1553 N N . SER A 1 193 ? -4.033 28.037 38.033 1.00 85.06 193 SER A N 1
ATOM 1554 C CA . SER A 1 193 ? -3.798 29.189 37.161 1.00 85.06 193 SER A CA 1
ATOM 1555 C C . SER A 1 193 ? -3.431 28.694 35.762 1.00 85.06 193 SER A C 1
ATOM 1557 O O . SER A 1 193 ? -2.278 28.386 35.464 1.00 85.06 193 SER A O 1
ATOM 1559 N N . GLY A 1 194 ? -4.433 28.517 34.905 1.00 86.25 194 GLY A N 1
ATOM 1560 C CA . GLY A 1 194 ? -4.238 28.014 33.549 1.00 86.25 194 GLY A CA 1
ATOM 1561 C C . GLY A 1 194 ? -5.505 28.107 32.709 1.00 86.25 194 GLY A C 1
ATOM 1562 O O . GLY A 1 194 ? -6.561 28.523 33.186 1.00 86.25 194 GLY A O 1
ATOM 1563 N N . ARG A 1 195 ? -5.408 27.723 31.432 1.00 82.44 195 ARG A N 1
ATOM 1564 C CA . ARG A 1 195 ? -6.577 27.666 30.547 1.00 82.44 195 ARG A CA 1
ATOM 1565 C C . ARG A 1 195 ? -7.401 26.428 30.875 1.00 82.44 195 ARG A C 1
ATOM 1567 O O . ARG A 1 195 ? -6.936 25.309 30.690 1.00 82.44 195 ARG A O 1
ATOM 1574 N N . ALA A 1 196 ? -8.631 26.649 31.313 1.00 84.81 196 ALA A N 1
ATOM 1575 C CA . ALA A 1 196 ? -9.642 25.613 31.447 1.00 84.81 196 ALA A CA 1
ATOM 1576 C C . ALA A 1 196 ? -10.726 25.818 30.385 1.00 84.81 196 ALA A C 1
ATOM 1578 O O . ALA A 1 196 ? -11.032 26.948 30.005 1.00 84.81 196 ALA A O 1
ATOM 1579 N N . GLN A 1 197 ? -11.321 24.723 29.926 1.00 83.06 197 GLN A N 1
ATOM 1580 C CA . GLN A 1 197 ? -12.489 24.747 29.055 1.00 83.06 197 GLN A CA 1
ATOM 1581 C C . GLN A 1 197 ? -13.620 23.996 29.748 1.00 83.06 197 GLN A C 1
ATOM 1583 O O . GLN A 1 197 ? -13.413 22.916 30.298 1.00 83.06 197 GLN A O 1
ATOM 1588 N N . LYS A 1 198 ? -14.824 24.567 29.717 1.00 81.31 198 LYS A N 1
ATOM 1589 C CA . LYS A 1 198 ? -16.029 23.898 30.202 1.00 81.31 198 LYS A CA 1
ATOM 1590 C C . LYS A 1 198 ? -16.635 23.100 29.049 1.00 81.31 198 LYS A C 1
ATOM 1592 O O . LYS A 1 198 ? -17.030 23.691 28.046 1.00 81.31 198 LYS A O 1
ATOM 1597 N N . SER A 1 199 ? -16.668 21.778 29.182 1.00 74.69 199 SER A N 1
ATOM 1598 C CA . SER A 1 199 ? -17.335 20.888 28.229 1.00 74.69 199 SER A CA 1
ATOM 1599 C C . SER A 1 199 ? -18.764 20.617 28.695 1.00 74.69 199 SER A C 1
ATOM 1601 O O . SER A 1 199 ? -18.973 20.282 29.859 1.00 74.69 199 SER A O 1
ATOM 1603 N N . TYR A 1 200 ? -19.736 20.769 27.799 1.00 71.00 200 TYR A N 1
ATOM 1604 C CA . TYR A 1 200 ? -21.134 20.379 28.004 1.00 71.00 200 TYR A CA 1
ATOM 1605 C C . TYR A 1 200 ? -21.387 19.094 27.203 1.00 71.00 200 TYR A C 1
ATOM 1607 O O . TYR A 1 200 ? -22.104 19.118 26.210 1.00 71.00 200 TYR A O 1
ATOM 1615 N N . ALA A 1 201 ? -20.684 18.010 27.536 1.00 58.09 201 ALA A N 1
ATOM 1616 C CA . ALA A 1 201 ? -20.772 16.757 26.776 1.00 58.09 201 ALA A CA 1
ATOM 1617 C C . ALA A 1 201 ? -21.978 15.881 27.165 1.00 58.09 201 ALA A C 1
ATOM 1619 O O . ALA A 1 201 ? -22.280 14.946 26.435 1.00 58.09 201 ALA A O 1
ATOM 1620 N N . ASP A 1 202 ? -22.680 16.212 28.252 1.00 49.44 202 ASP A N 1
ATOM 1621 C CA . ASP A 1 202 ? -23.840 15.462 28.737 1.00 49.44 202 ASP A CA 1
ATOM 1622 C C . ASP A 1 202 ? -25.110 16.333 28.670 1.00 49.44 202 ASP A C 1
ATOM 1624 O O . ASP A 1 202 ? -25.380 17.130 29.575 1.00 49.44 202 ASP A O 1
ATOM 1628 N N . LEU A 1 203 ? -25.869 16.189 27.579 1.00 36.91 203 LEU A N 1
ATOM 1629 C CA . LEU A 1 203 ? -27.305 16.483 27.470 1.00 36.91 203 LEU A CA 1
ATOM 1630 C C . LEU A 1 203 ? -27.984 15.323 26.738 1.00 36.91 203 LEU A C 1
ATOM 1632 O O . LEU A 1 203 ? -27.429 14.891 25.703 1.00 36.91 203 LEU A O 1
#

Solvent-accessible surface area (backbone atoms only — not comparable to full-atom values): 11621 Å² total; per-residue (Å²): 84,47,52,60,52,21,49,50,36,29,51,50,20,50,49,35,54,50,24,63,76,70,43,38,41,46,71,75,50,36,60,46,42,75,79,31,65,70,55,21,52,55,53,29,50,50,34,31,52,51,15,54,49,36,62,74,70,49,65,68,61,74,79,70,52,72,67,56,54,50,50,51,51,53,47,59,65,36,60,70,59,41,50,52,53,51,51,51,52,50,51,51,56,50,60,54,43,36,71,64,40,41,22,54,53,29,54,33,37,36,51,81,89,45,79,45,43,53,52,34,31,72,63,82,58,34,19,51,82,75,77,38,90,53,88,49,73,46,60,44,70,62,47,34,54,50,28,58,72,69,67,47,42,52,58,42,63,24,84,39,65,52,41,98,67,91,73,67,77,77,82,85,75,78,76,62,43,80,56,96,94,42,45,20,49,81,96,50,92,59,75,59,86,71,95,80,80,92,80,85,85,83,128

Radius of gyration: 27.03 Å; Cα contacts (8 Å, |Δi|>4): 234; chains: 1; bounding box: 57×46×82 Å

Secondary structure (DSSP, 8-state):
-HHHHHHHHHHHHHHHHHHHHHTB--TTTTHHHHT-HHHHHHHHHHHHHHHHHHHHHS-S-----HHHHHHHHHHHH-HHHHHHHHHHHHHHHHHTTHHHHB-SS-SEEEETTEEE-GGGBSS--BGGGGT-SSSSBP-HHHHHHHHHHHTSEEEEPPSB---SSS-PPP--PPPPEEETTEEE-TT-SSB--S---------